Protein 1QN2 (pdb70)

Foldseek 3Di:
DAAQVLLVVLCVVVVVQEDQPAHDVHAYLPPQEQAFWPPPSPPDDWWVQGVVVRDTRYLVLQLVCQQAVCVSGPPGPPPDGHDVDSNNSSNNVVNSVVD/DALVVLVVLCVVVVVQEDQPAHGVHAHLPPQAQAQWPDDRPPPDWWPQRVVLRDTRHLVLQLVCQQDVCVSTPRGPDDDRHDPDSVSSVNNVVNSVVD/DALVLLVVLCVVVVVQEDQPAHDVHAHLNPQAQAFWPPCSPPDDWWPQRVPLRDTRHLVLQLVCQQQVCVSGPRGPPPDGHDPDSVNSVNNVVNSVVD

B-factor: mean 31.18, std 24.4, range [10.34, 197.39]

Secondary structure (DSSP, 8-state):
---HHHHHHHTGGGGGT--SSS-SSS---TT-TTSBTTT-TTT----HHHHHH--B--HHHHHHHHH-HHHHSTT-S--------HHHHHHHHHHHHH-/--HHHHHHHTHHHHTT--SSS-SSS---TT-TTSBTTS-GGG----HHHHHS--B--HHHHHHHHH-HHHHSTT----------HHHHHHHHHHHHT-/--HHHHHHHTGGGGGT--SSS-SSS---TT-TTPBTTT-GGG----HHHHHS--B--HHHHHHHHH-HHHHSTT----------HHHHHHHHHHHHT-

CATH classification: 1.10.760.10

Structure (mmCIF, N/CA/C/O backbone):
data_1QN2
#
_entry.id   1QN2
#
_cell.length_a   33.760
_cell.length_b   57.570
_cell.length_c   50.950
_cell.angle_alpha   67.81
_cell.angle_beta   89.33
_cell.angle_gamma   74.40
#
_symmetry.space_group_name_H-M   'P 1'
#
loop_
_entity.id
_entity.type
_entity.pdbx_description
1 polymer 'CYTOCHROME CH'
2 non-polymer 'HEME C'
3 water water
#
loop_
_atom_site.group_PDB
_atom_site.id
_atom_site.type_symbol
_atom_site.label_atom_id
_atom_site.label_alt_id
_atom_site.label_comp_id
_atom_site.label_asym_id
_atom_site.label_entity_id
_atom_site.label_seq_id
_atom_site.pdbx_PDB_ins_code
_atom_site.Cartn_x
_atom_site.Cartn_y
_atom_site.Cartn_z
_atom_site.occupancy
_atom_site.B_iso_or_equiv
_atom_site.auth_seq_id
_atom_site.auth_comp_id
_atom_site.auth_asym_id
_atom_site.auth_atom_id
_atom_site.pdbx_PDB_model_num
ATOM 1 N N . GLU A 1 1 ? -19.402 -34.474 0.965 1.00 63.64 1 GLU A N 1
ATOM 2 C CA . GLU A 1 1 ? -18.657 -33.372 1.578 1.00 127.44 1 GLU A CA 1
ATOM 3 C C . GLU A 1 1 ? -18.095 -32.442 0.505 1.00 112.99 1 GLU A C 1
ATOM 4 O O . GLU A 1 1 ? -18.640 -32.379 -0.600 1.00 73.90 1 GLU A O 1
ATOM 10 N N . GLY A 1 2 ? -17.019 -31.726 0.817 1.00 48.40 2 GLY A N 1
ATOM 11 C CA . GLY A 1 2 ? -16.429 -30.831 -0.174 1.00 32.77 2 GLY A CA 1
ATOM 12 C C . GLY A 1 2 ? -15.392 -31.589 -0.986 1.00 20.37 2 GLY A C 1
ATOM 13 O O . GLY A 1 2 ? -14.585 -32.315 -0.415 1.00 32.29 2 GLY A O 1
ATOM 14 N N . ASP A 1 3 ? -15.418 -31.425 -2.307 1.00 28.27 3 ASP A N 1
ATOM 15 C CA . ASP A 1 3 ? -14.472 -32.128 -3.176 1.00 26.06 3 ASP A CA 1
ATOM 16 C C . ASP A 1 3 ? -13.564 -31.159 -3.919 1.00 27.40 3 ASP A C 1
ATOM 17 O O . ASP A 1 3 ? -14.043 -30.351 -4.720 1.00 24.16 3 ASP A O 1
ATOM 22 N N . ALA A 1 4 ? -12.267 -31.244 -3.646 1.00 20.21 4 ALA A N 1
ATOM 23 C CA . ALA A 1 4 ? -11.266 -30.393 -4.248 1.00 24.40 4 ALA A CA 1
ATOM 24 C C . ALA A 1 4 ? -11.297 -30.379 -5.755 1.00 28.66 4 ALA A C 1
ATOM 25 O O . ALA A 1 4 ? -11.154 -29.317 -6.381 1.00 22.03 4 ALA A O 1
ATOM 27 N N . ALA A 1 5 ? -11.490 -31.535 -6.385 1.00 23.53 5 ALA A N 1
ATOM 28 C CA . ALA A 1 5 ? -11.538 -31.615 -7.839 1.00 29.77 5 ALA A CA 1
ATOM 29 C C . ALA A 1 5 ? -12.675 -30.766 -8.390 1.00 18.71 5 ALA A C 1
ATOM 30 O O . ALA A 1 5 ? -12.502 -29.960 -9.307 1.00 24.79 5 ALA A O 1
ATOM 32 N N . ALA A 1 6 ? -13.866 -30.948 -7.824 1.00 24.87 6 ALA A N 1
ATOM 33 C CA . ALA A 1 6 ? -14.995 -30.138 -8.321 1.00 30.48 6 ALA A CA 1
ATOM 34 C C . ALA A 1 6 ? -14.705 -28.654 -8.037 1.00 18.95 6 ALA A C 1
ATOM 35 O O . ALA A 1 6 ? -15.031 -27.788 -8.845 1.00 27.16 6 ALA A O 1
ATOM 37 N N . GLY A 1 7 ? -14.080 -28.391 -6.897 1.00 21.71 7 GLY A N 1
ATOM 38 C CA . GLY A 1 7 ? -13.758 -27.020 -6.527 1.00 24.71 7 GLY A CA 1
ATOM 39 C C . GLY A 1 7 ? -12.795 -26.355 -7.487 1.00 41.37 7 GLY A C 1
ATOM 40 O O . GLY A 1 7 ? -12.911 -25.162 -7.778 1.00 21.95 7 GLY A O 1
ATOM 41 N N . GLU A 1 8 ? -11.829 -27.127 -7.986 1.00 20.77 8 GLU A N 1
ATOM 42 C CA . GLU A 1 8 ? -10.857 -26.558 -8.928 1.00 20.53 8 GLU A CA 1
ATOM 43 C C . GLU A 1 8 ? -11.576 -26.090 -10.187 1.00 22.66 8 GLU A C 1
ATOM 44 O O . GLU A 1 8 ? -11.231 -25.081 -10.795 1.00 26.21 8 GLU A O 1
ATOM 50 N N . LYS A 1 9 ? -12.602 -26.851 -10.560 1.00 19.82 9 LYS A N 1
ATOM 51 C CA . LYS A 1 9 ? -13.382 -26.507 -11.744 1.00 25.98 9 LYS A CA 1
ATOM 52 C C . LYS A 1 9 ? -14.284 -25.300 -11.475 1.00 27.71 9 LYS A C 1
ATOM 53 O O . LYS A 1 9 ? -14.446 -24.439 -12.346 1.00 27.63 9 LYS A O 1
ATOM 59 N N . ALA A 1 10 ? -14.870 -25.224 -10.287 1.00 26.77 10 ALA A N 1
ATOM 60 C CA . ALA A 1 10 ? -15.763 -24.124 -9.914 1.00 26.45 10 ALA A CA 1
ATOM 61 C C . ALA A 1 10 ? -15.019 -22.834 -9.626 1.00 34.58 10 ALA A C 1
ATOM 62 O O . ALA A 1 10 ? -15.609 -21.746 -9.516 1.00 29.92 10 ALA A O 1
ATOM 64 N N . PHE A 1 11 ? -13.702 -22.902 -9.498 1.00 23.77 11 PHE A N 1
ATOM 65 C CA . PHE A 1 11 ? -12.878 -21.746 -9.208 1.00 24.16 11 PHE A CA 1
ATOM 66 C C . PHE A 1 11 ? -12.666 -20.846 -10.403 1.00 25.98 11 PHE A C 1
ATOM 67 O O . PHE A 1 11 ? -12.137 -19.730 -10.295 1.00 27.79 11 PHE A O 1
ATOM 75 N N . ALA A 1 12 ? -13.078 -21.283 -11.588 1.00 27.24 12 ALA A N 1
ATOM 76 C CA . ALA A 1 12 ? -12.928 -20.539 -12.810 1.00 28.74 12 ALA A CA 1
ATOM 77 C C . ALA A 1 12 ? -13.235 -19.069 -12.712 1.00 40.11 12 ALA A C 1
ATOM 78 O O . ALA A 1 12 ? -12.408 -18.222 -13.082 1.00 33.16 12 ALA A O 1
ATOM 80 N N . PRO A 1 13 ? -14.420 -18.675 -12.227 1.00 25.03 13 PRO A N 1
ATOM 81 C CA . PRO A 1 13 ? -14.737 -17.249 -12.137 1.00 35.93 13 PRO A CA 1
ATOM 82 C C . PRO A 1 13 ? -13.753 -16.472 -11.281 1.00 32.14 13 PRO A C 1
ATOM 83 O O . PRO A 1 13 ? -13.456 -15.312 -11.585 1.00 23.53 13 PRO A O 1
ATOM 87 N N . CYS A 1 14 ? -13.235 -17.080 -10.221 1.00 21.48 14 CYS A N 1
ATOM 88 C CA . CYS A 1 14 ? -12.299 -16.441 -9.317 1.00 24.24 14 CYS A CA 1
ATOM 89 C C . CYS A 1 14 ? -10.960 -16.122 -9.939 1.00 27.32 14 CYS A C 1
ATOM 90 O O . CYS A 1 14 ? -10.261 -15.192 -9.499 1.00 22.58 14 CYS A O 1
ATOM 93 N N . LYS A 1 15 ? -10.556 -16.879 -10.953 1.00 23.84 15 LYS A N 1
ATOM 94 C CA . LYS A 1 15 ? -9.277 -16.682 -11.612 1.00 26.29 15 LYS A CA 1
ATOM 95 C C . LYS A 1 15 ? -9.087 -15.271 -12.135 1.00 23.45 15 LYS A C 1
ATOM 96 O O . LYS A 1 15 ? -7.959 -14.775 -12.208 1.00 31.19 15 LYS A O 1
ATOM 102 N N . ALA A 1 16 ? -10.171 -14.611 -12.526 1.00 28.74 16 ALA A N 1
ATOM 103 C CA . ALA A 1 16 ? -10.088 -13.262 -13.057 1.00 37.43 16 ALA A CA 1
ATOM 104 C C . ALA A 1 16 ? -9.372 -12.310 -12.123 1.00 44.06 16 ALA A C 1
ATOM 105 O O . ALA A 1 16 ? -8.671 -11.397 -12.567 1.00 30.71 16 ALA A O 1
ATOM 107 N N . CYS A 1 17 ? -9.541 -12.486 -10.812 1.00 23.84 17 CYS A N 1
ATOM 108 C CA . CYS A 1 17 ? -8.886 -11.567 -9.886 1.00 28.03 17 CYS A CA 1
ATOM 109 C C . CYS A 1 17 ? -8.028 -12.279 -8.863 1.00 27.00 17 CYS A C 1
ATOM 110 O O . CYS A 1 17 ? -7.402 -11.608 -8.031 1.00 26.53 17 CYS A O 1
ATOM 113 N N . HIS A 1 18 ? -7.969 -13.609 -8.869 1.00 26.13 18 HIS A N 1
ATOM 114 C CA . HIS A 1 18 ? -7.151 -14.258 -7.840 1.00 21.71 18 HIS A CA 1
ATOM 115 C C . HIS A 1 18 ? -6.295 -15.390 -8.435 1.00 30.24 18 HIS A C 1
ATOM 116 O O . HIS A 1 18 ? -6.669 -16.016 -9.409 1.00 26.69 18 HIS A O 1
ATOM 123 N N . ASN A 1 19 ? -5.174 -15.607 -7.772 1.00 29.77 19 ASN A N 1
ATOM 124 C CA . ASN A 1 19 ? -4.165 -16.600 -8.015 1.00 51.24 19 ASN A CA 1
ATOM 125 C C . ASN A 1 19 ? -3.493 -17.025 -6.723 1.00 36.56 19 ASN A C 1
ATOM 126 O O . ASN A 1 19 ? -3.788 -16.420 -5.679 1.00 25.66 19 ASN A O 1
ATOM 131 N N . PHE A 1 20 ? -2.616 -18.030 -6.712 1.00 27.40 20 PHE A N 1
ATOM 132 C CA . PHE A 1 20 ? -2.034 -18.387 -5.425 1.00 21.87 20 PHE A CA 1
ATOM 133 C C . PHE A 1 20 ? -0.584 -18.007 -5.294 1.00 27.95 20 PHE A C 1
ATOM 134 O O . PHE A 1 20 ? 0.094 -18.465 -4.369 1.00 29.06 20 PHE A O 1
ATOM 142 N N . GLU A 1 21 ? -0.091 -17.168 -6.197 1.00 32.69 21 GLU A N 1
ATOM 143 C CA . GLU A 1 21 ? 1.302 -16.763 -6.158 1.00 34.50 21 GLU A CA 1
ATOM 144 C C . GLU A 1 21 ? 1.489 -15.267 -6.094 1.00 36.00 21 GLU A C 1
ATOM 145 O O . GLU A 1 21 ? 2.500 -14.793 -5.555 1.00 42.32 21 GLU A O 1
ATOM 147 N N . LYS A 1 22 ? 0.558 -14.463 -6.613 1.00 29.14 22 LYS A N 1
ATOM 148 C CA . LYS A 1 22 ? 0.817 -13.014 -6.524 1.00 35.69 22 LYS A CA 1
ATOM 149 C C . LYS A 1 22 ? -0.490 -12.226 -6.454 1.00 37.74 22 LYS A C 1
ATOM 150 O O . LYS A 1 22 ? -1.555 -12.721 -6.810 1.00 31.98 22 LYS A O 1
ATOM 156 N N . ASN A 1 23 ? -0.364 -10.982 -6.007 1.00 30.32 23 ASN A N 1
ATOM 157 C CA . ASN A 1 23 ? -1.501 -10.065 -5.908 1.00 29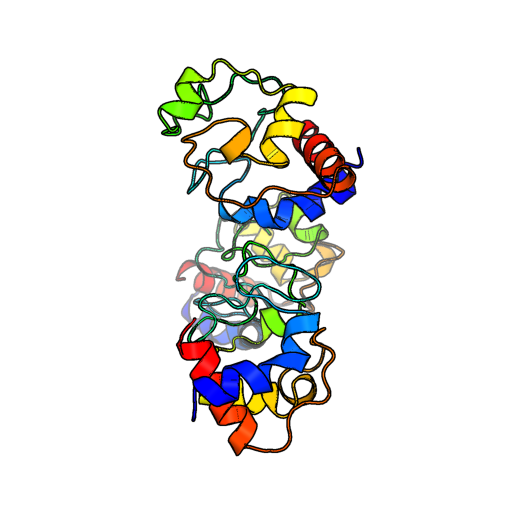.61 23 ASN A CA 1
ATOM 158 C C . ASN A 1 23 ? -1.787 -9.459 -7.292 1.00 28.11 23 ASN A C 1
ATOM 159 O O . ASN A 1 23 ? -0.858 -9.159 -8.037 1.00 40.35 23 ASN A O 1
ATOM 164 N N . GLY A 1 24 ? -3.060 -9.295 -7.611 1.00 32.69 24 GLY A N 1
ATOM 165 C CA . GLY A 1 24 ? -3.435 -8.699 -8.890 1.00 29.14 24 GLY A CA 1
ATOM 166 C C . GLY A 1 24 ? -4.635 -7.822 -8.579 1.00 45.72 24 GLY A C 1
ATOM 167 O O . GLY A 1 24 ? -4.592 -7.029 -7.631 1.00 30.00 24 GLY A O 1
ATOM 168 N N . VAL A 1 25 ? -5.709 -7.958 -9.352 1.00 27.00 25 VAL A N 1
ATOM 169 C CA . VAL A 1 25 ? -6.891 -7.120 -9.029 1.00 29.69 25 VAL A CA 1
ATOM 170 C C . VAL A 1 25 ? -7.292 -7.448 -7.567 1.00 53.06 25 VAL A C 1
ATOM 171 O O . VAL A 1 25 ? -7.640 -6.567 -6.801 1.00 31.66 25 VAL A O 1
ATOM 175 N N . GLY A 1 26 ? -7.214 -8.737 -7.272 1.00 30.00 26 GLY A N 1
ATOM 176 C CA . GLY A 1 26 ? -7.526 -9.278 -5.963 1.00 19.03 26 GLY A CA 1
ATOM 177 C C . GLY A 1 26 ? -6.278 -9.820 -5.294 1.00 27.63 26 GLY A C 1
ATOM 178 O O . GLY A 1 26 ? -5.232 -10.004 -5.928 1.00 25.82 26 GLY A O 1
ATOM 179 N N . PRO A 1 27 ? -6.343 -10.080 -3.986 1.00 25.19 27 PRO A N 1
ATOM 180 C CA . PRO A 1 27 ? -5.124 -10.554 -3.313 1.00 20.29 27 PRO A CA 1
ATOM 181 C C . PRO A 1 27 ? -4.850 -12.026 -3.600 1.00 28.82 27 PRO A C 1
ATOM 182 O O . PRO A 1 27 ? -5.728 -12.740 -4.079 1.00 23.61 27 PRO A O 1
ATOM 186 N N . THR A 1 28 ? -3.626 -12.452 -3.284 1.00 23.69 28 THR A N 1
ATOM 187 C CA . THR A 1 28 ? -3.311 -13.890 -3.501 1.00 22.27 28 THR A CA 1
ATOM 188 C C . THR A 1 28 ? -4.112 -14.661 -2.419 1.00 17.29 28 THR A C 1
ATOM 189 O O . THR A 1 28 ? -4.258 -14.106 -1.323 1.00 20.53 28 THR A O 1
ATOM 193 N N . LEU A 1 29 ? -4.607 -15.841 -2.750 1.00 22.42 29 LEU A N 1
ATOM 194 C CA . LEU A 1 29 ? -5.390 -16.636 -1.803 1.00 18.63 29 LEU A CA 1
ATOM 195 C C . LEU A 1 29 ? -4.547 -17.698 -1.128 1.00 20.84 29 LEU A C 1
ATOM 196 O O . LEU A 1 29 ? -5.060 -18.611 -0.471 1.00 22.90 29 LEU A O 1
ATOM 201 N N . LYS A 1 30 ? -3.226 -17.595 -1.265 1.00 24.95 30 LYS A N 1
ATOM 202 C CA . LYS A 1 30 ? -2.388 -18.614 -0.614 1.00 23.61 30 LYS A CA 1
ATOM 203 C C . LYS A 1 30 ? -2.584 -18.582 0.894 1.00 27.24 30 LYS A C 1
ATOM 204 O O . LYS A 1 30 ? -2.449 -17.535 1.528 1.00 35.61 30 LYS A O 1
ATOM 210 N N . GLY A 1 31 ? -2.905 -19.742 1.459 1.00 24.63 31 GLY A N 1
ATOM 211 C CA . GLY A 1 31 ? -3.105 -19.865 2.887 1.00 43.66 31 GLY A CA 1
ATOM 212 C C . GLY A 1 31 ? -4.222 -19.017 3.456 1.00 40.11 31 GLY A C 1
ATOM 213 O O . GLY A 1 31 ? -4.185 -18.597 4.614 1.00 33.48 31 GLY A O 1
ATOM 214 N N . VAL A 1 32 ? -5.245 -18.755 2.647 1.00 40.90 32 VAL A N 1
ATOM 215 C CA . VAL A 1 32 ? -6.356 -17.940 3.113 1.00 25.74 32 VAL A CA 1
ATOM 216 C C . VAL A 1 32 ? -7.266 -18.670 4.073 1.00 26.45 32 VAL A C 1
ATOM 217 O O . VAL A 1 32 ? -7.922 -18.051 4.920 1.00 33.08 32 VAL A O 1
ATOM 221 N N . VAL A 1 33 ? -7.358 -20.000 3.994 1.00 29.29 33 VAL A N 1
ATOM 222 C CA . VAL A 1 33 ? -8.240 -20.699 4.905 1.00 24.63 33 VAL A CA 1
ATOM 223 C C . VAL A 1 33 ? -7.777 -20.675 6.341 1.00 34.66 33 VAL A C 1
ATOM 224 O O . VAL A 1 33 ? -6.704 -21.170 6.685 1.00 49.19 33 VAL A O 1
ATOM 228 N N . GLY A 1 34 ? -8.599 -20.092 7.212 1.00 35.06 34 GLY A N 1
ATOM 229 C CA . GLY A 1 34 ? -8.252 -20.019 8.619 1.00 27.24 34 GLY A CA 1
ATOM 230 C C . GLY A 1 34 ? -7.455 -18.769 8.929 1.00 26.77 34 GLY A C 1
ATOM 231 O O . GLY A 1 34 ? -7.053 -18.530 10.067 1.00 37.66 34 GLY A O 1
ATOM 232 N N . ALA A 1 35 ? -7.216 -17.936 7.914 1.00 23.13 35 ALA A N 1
ATOM 233 C CA . ALA A 1 35 ? -6.449 -16.714 8.174 1.00 28.82 35 ALA A CA 1
ATOM 234 C C . ALA A 1 35 ? -7.378 -15.564 8.563 1.00 30.71 35 ALA A C 1
ATOM 235 O O . ALA A 1 35 ? -8.589 -15.624 8.362 1.00 24.24 35 ALA A O 1
ATOM 237 N N . LYS A 1 36 ? -6.791 -14.512 9.126 1.00 26.85 36 LYS A N 1
ATOM 238 C CA . LYS A 1 36 ? -7.616 -13.340 9.514 1.00 25.42 36 LYS A CA 1
ATOM 239 C C . LYS A 1 36 ? -7.913 -12.544 8.232 1.00 26.06 36 LYS A C 1
ATOM 240 O O . LYS A 1 36 ? -6.994 -12.330 7.442 1.00 28.98 36 LYS A O 1
ATOM 246 N N . ALA A 1 37 ? -9.153 -12.125 8.013 1.00 22.98 37 ALA A N 1
ATOM 247 C CA . ALA A 1 37 ? -9.491 -11.394 6.810 1.00 23.29 37 ALA A CA 1
ATOM 248 C C . ALA A 1 37 ? -8.896 -10.003 6.735 1.00 18.55 37 ALA A C 1
ATOM 249 O O . ALA A 1 37 ? -8.767 -9.294 7.725 1.00 24.08 37 ALA A O 1
ATOM 251 N N . GLY A 1 38 ? -8.529 -9.623 5.515 1.00 19.74 38 GLY A N 1
ATOM 252 C CA . GLY A 1 38 ? -7.962 -8.350 5.175 1.00 24.32 38 GLY A CA 1
ATOM 253 C C . GLY A 1 38 ? -6.698 -7.925 5.888 1.00 40.50 38 GLY A C 1
ATOM 254 O O . GLY A 1 38 ? -6.452 -6.727 6.051 1.00 38.53 38 GLY A O 1
ATOM 255 N N . GLU A 1 39 ? -5.901 -8.896 6.322 1.00 27.48 39 GLU A N 1
ATOM 256 C CA . GLU A 1 39 ? -4.674 -8.614 7.038 1.00 27.95 39 GLU A CA 1
ATOM 257 C C . GLU A 1 39 ? -3.432 -9.100 6.322 1.00 35.69 39 GLU A C 1
ATOM 258 O O . GLU A 1 39 ? -2.344 -8.545 6.538 1.00 44.14 39 GLU A O 1
ATOM 260 N N . GLY A 1 40 ? -3.519 -10.123 5.475 1.00 33.48 40 GLY A N 1
ATOM 261 C CA . GLY A 1 40 ? -2.306 -10.583 4.815 1.00 36.24 40 GLY A CA 1
ATOM 262 C C . GLY A 1 40 ? -2.148 -10.321 3.335 1.00 20.61 40 GLY A C 1
ATOM 263 O O . GLY A 1 40 ? -2.183 -9.184 2.866 1.00 30.95 40 GLY A O 1
ATOM 264 N N . ALA A 1 41 ? -1.954 -11.385 2.557 1.00 30.00 41 ALA A N 1
ATOM 265 C CA . ALA A 1 41 ? -1.792 -11.225 1.119 1.00 36.08 41 ALA A CA 1
ATOM 266 C C . ALA A 1 41 ? -0.625 -10.317 0.774 1.00 26.53 41 ALA A C 1
ATOM 267 O O . ALA A 1 41 ? -0.735 -9.413 -0.058 1.00 33.48 41 ALA A O 1
ATOM 269 N N . ASP A 1 42 ? 0.518 -10.554 1.413 1.00 40.11 42 ASP A N 1
ATOM 270 C CA . ASP A 1 42 ? 1.708 -9.752 1.156 1.00 54.01 42 ASP A CA 1
ATOM 271 C C . ASP A 1 42 ? 1.379 -8.281 0.975 1.00 58.35 42 A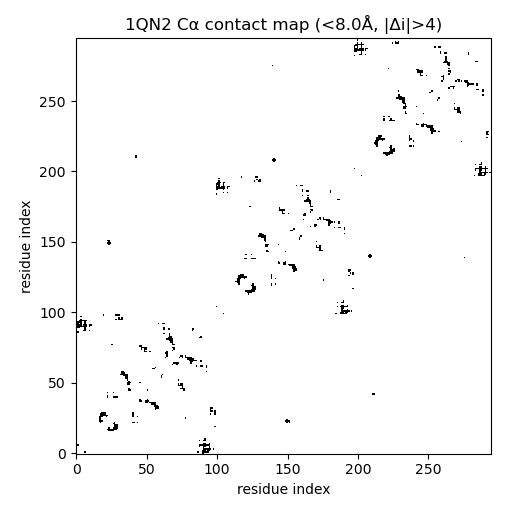SP A C 1
ATOM 272 O O . ASP A 1 42 ? 1.655 -7.703 -0.082 1.00 75.17 42 ASP A O 1
ATOM 277 N N . GLY A 1 43 ? 0.803 -7.645 1.990 1.00 41.06 43 GLY A N 1
ATOM 278 C CA . GLY A 1 43 ? 0.505 -6.235 1.867 1.00 47.85 43 GLY A CA 1
ATOM 279 C C . GLY A 1 43 ? -0.498 -5.821 0.814 1.00 53.22 43 GLY A C 1
ATOM 280 O O . GLY A 1 43 ? -0.363 -4.746 0.216 1.00 43.74 43 GLY A O 1
ATOM 281 N N . TYR A 1 44 ? -1.518 -6.639 0.554 1.00 38.06 44 TYR A N 1
ATOM 282 C CA . TYR A 1 44 ? -2.498 -6.188 -0.478 1.00 27.32 44 TYR A CA 1
ATOM 283 C C . TYR A 1 44 ? -3.303 -5.029 0.143 1.00 21.24 44 TYR A C 1
ATOM 284 O O . TYR A 1 44 ? -3.449 -5.032 1.364 1.00 23.77 44 TYR A O 1
ATOM 293 N N . ALA A 1 45 ? -3.778 -4.092 -0.659 1.00 31.58 45 ALA A N 1
ATOM 294 C CA . ALA A 1 45 ? -4.542 -2.949 -0.157 1.00 38.53 45 ALA A CA 1
ATOM 295 C C . ALA A 1 45 ? -6.021 -3.295 -0.014 1.00 26.61 45 ALA A C 1
ATOM 296 O O . ALA A 1 45 ? -6.794 -3.060 -0.937 1.00 26.61 45 ALA A O 1
ATOM 298 N N . PHE A 1 46 ? -6.404 -3.848 1.131 1.00 23.84 46 PHE A N 1
ATOM 299 C CA . PHE A 1 46 ? -7.793 -4.221 1.368 1.00 27.71 46 PHE A CA 1
ATOM 300 C C . PHE A 1 46 ? -8.658 -2.997 1.680 1.00 25.42 46 PHE A C 1
ATOM 301 O O . PHE A 1 46 ? -8.189 -1.949 2.108 1.00 27.87 46 PHE A O 1
ATOM 309 N N . SER A 1 47 ? -9.955 -3.159 1.455 1.00 19.03 47 SER A N 1
ATOM 310 C CA . SER A 1 47 ? -10.904 -2.059 1.739 1.00 22.90 47 SER A CA 1
ATOM 311 C C . SER A 1 47 ? -10.969 -1.863 3.262 1.00 24.56 47 SER A C 1
ATOM 312 O O . SER A 1 47 ? -10.577 -2.754 4.020 1.00 20.53 47 SER A O 1
ATOM 315 N N . ASP A 1 48 ? -11.475 -0.726 3.731 1.00 20.53 48 ASP A N 1
ATOM 316 C CA . ASP A 1 48 ? -11.547 -0.565 5.196 1.00 18.24 48 ASP A CA 1
ATOM 317 C C . ASP A 1 48 ? -12.530 -1.582 5.776 1.00 17.13 48 ASP A C 1
ATOM 318 O O . ASP A 1 48 ? -12.351 -2.109 6.873 1.00 18.95 48 ASP A O 1
ATOM 323 N N . ALA A 1 49 ? -13.584 -1.836 5.005 1.00 15.79 49 ALA A N 1
ATOM 324 C CA . ALA A 1 49 ? -14.622 -2.766 5.421 1.00 22.66 49 ALA A CA 1
ATOM 325 C C . ALA A 1 49 ? -14.083 -4.143 5.732 1.00 19.74 49 ALA A C 1
ATOM 326 O O . ALA A 1 49 ? -14.348 -4.724 6.793 1.00 21.71 49 ALA A O 1
ATOM 328 N N . LEU A 1 50 ? -13.307 -4.721 4.811 1.00 25.50 50 LEU A N 1
ATOM 329 C CA . LEU A 1 50 ? -12.790 -6.066 5.112 1.00 14.61 50 LEU A CA 1
ATOM 330 C C . LEU A 1 50 ? -11.772 -6.044 6.221 1.00 12.32 50 LEU A C 1
ATOM 331 O O . LEU A 1 50 ? -11.771 -6.857 7.156 1.00 19.50 50 LEU A O 1
ATOM 336 N N . LYS A 1 51 ? -10.825 -5.105 6.150 1.00 17.37 51 LYS A N 1
ATOM 337 C CA . LYS A 1 51 ? -9.817 -5.071 7.197 1.00 24.24 51 LYS A CA 1
ATOM 338 C C . LYS A 1 51 ? -10.366 -4.864 8.576 1.00 25.90 51 LYS A C 1
ATOM 339 O O . LYS A 1 51 ? -9.809 -5.373 9.565 1.00 20.53 51 LYS A O 1
ATOM 345 N N . LYS A 1 52 ? -11.468 -4.133 8.738 1.00 21.79 52 LYS A N 1
ATOM 346 C CA . LYS A 1 52 ? -12.021 -3.914 10.074 1.00 27.48 52 LYS A CA 1
ATOM 347 C C . LYS A 1 52 ? -13.079 -4.943 10.438 1.00 41.93 52 LYS A C 1
ATOM 348 O O . LYS A 1 52 ? -13.619 -4.912 11.555 1.00 25.11 52 LYS A O 1
ATOM 354 N N . SER A 1 53 ? -13.395 -5.856 9.527 1.00 23.13 53 SER A N 1
ATOM 355 C CA . SER A 1 53 ? -14.402 -6.874 9.763 1.00 21.79 53 SER A CA 1
ATOM 356 C C . SER A 1 53 ? -14.075 -7.736 10.977 1.00 20.77 53 SER A C 1
ATOM 357 O O . SER A 1 53 ? -14.984 -8.197 11.656 1.00 20.69 53 SER A O 1
ATOM 360 N N . GLY A 1 54 ? -12.793 -7.962 11.242 1.00 23.37 54 GLY A N 1
ATOM 361 C CA . GLY A 1 54 ? -12.403 -8.790 12.371 1.00 31.98 54 GLY A CA 1
ATOM 362 C C . GLY A 1 54 ? -12.718 -10.255 12.136 1.00 34.19 54 GLY A C 1
ATOM 363 O O . GLY A 1 54 ? -12.654 -11.076 13.051 1.00 32.37 54 GLY A O 1
ATOM 364 N N . LEU A 1 55 ? -13.069 -10.620 10.906 1.00 23.77 55 LEU A N 1
ATOM 365 C CA . LEU A 1 55 ? -13.433 -11.990 10.592 1.00 24.63 55 LEU A CA 1
ATOM 366 C C . LEU A 1 55 ? -12.213 -12.908 10.444 1.00 33.79 55 LEU A C 1
ATOM 367 O O . LEU A 1 55 ? -11.100 -12.496 10.138 1.00 25.19 55 LEU A O 1
ATOM 372 N N . THR A 1 56 ? -12.486 -14.184 10.701 1.00 27.48 56 THR A N 1
ATOM 373 C CA . THR A 1 56 ? -11.514 -15.270 10.540 1.00 21.16 56 THR A CA 1
ATOM 374 C C . THR A 1 56 ? -12.066 -16.183 9.421 1.00 23.13 56 THR A C 1
ATOM 375 O O . THR A 1 56 ? -13.217 -16.612 9.527 1.00 23.37 56 THR A O 1
ATOM 379 N N . TRP A 1 57 ? -11.277 -16.423 8.384 1.00 21.56 57 TRP A N 1
ATOM 380 C CA . TRP A 1 57 ? -11.738 -17.231 7.290 1.00 18.63 57 TRP A CA 1
ATOM 381 C C . TRP A 1 57 ? -11.953 -18.684 7.597 1.00 35.77 57 TRP A C 1
ATOM 382 O O . TRP A 1 57 ? -11.326 -19.555 6.979 1.00 28.82 57 TRP A O 1
ATOM 393 N N . ASP A 1 58 ? -12.836 -18.999 8.543 1.00 25.35 58 ASP A N 1
ATOM 394 C CA . ASP A 1 58 ? -13.088 -20.431 8.821 1.00 26.85 58 ASP A CA 1
ATOM 395 C C . ASP A 1 58 ? -14.090 -20.922 7.763 1.00 34.19 58 ASP A C 1
ATOM 396 O O . ASP A 1 58 ? -14.471 -20.092 6.923 1.00 25.82 58 ASP A O 1
ATOM 401 N N . GLN A 1 59 ? -14.516 -22.171 7.769 1.00 38.61 59 GLN A N 1
ATOM 402 C CA . GLN A 1 59 ? -15.461 -22.656 6.761 1.00 25.98 59 GLN A CA 1
ATOM 403 C C . GLN A 1 59 ? -16.783 -21.917 6.800 1.00 35.61 59 GLN A C 1
ATOM 404 O O . GLN A 1 59 ? -17.370 -21.608 5.756 1.00 21.40 59 GLN A O 1
ATOM 410 N N . ALA A 1 60 ? -17.271 -21.631 8.001 1.00 24.32 60 ALA A N 1
ATOM 411 C CA . ALA A 1 60 ? -18.528 -20.934 8.194 1.00 34.19 60 ALA A CA 1
ATOM 412 C C . ALA A 1 60 ? -18.515 -19.552 7.560 1.00 16.27 60 ALA A C 1
ATOM 413 O O . ALA A 1 60 ? -19.415 -19.210 6.796 1.00 22.98 60 ALA A O 1
ATOM 415 N N . ASP A 1 61 ? -17.500 -18.749 7.875 1.00 23.21 61 ASP A N 1
ATOM 416 C CA . ASP A 1 61 ? -17.447 -17.413 7.288 1.00 24.56 61 ASP A CA 1
ATOM 417 C C . ASP A 1 61 ? -17.202 -17.460 5.797 1.00 24.48 61 ASP A C 1
ATOM 418 O O . ASP A 1 61 ? -17.804 -16.684 5.036 1.00 24.71 61 ASP A O 1
ATOM 423 N N . LEU A 1 62 ? -16.330 -18.359 5.329 1.00 18.71 62 LEU A N 1
ATOM 424 C CA . LEU A 1 62 ? -16.087 -18.415 3.879 1.00 15.63 62 LEU A CA 1
ATOM 425 C C . LEU A 1 62 ? -17.368 -18.780 3.140 1.00 14.05 62 LEU A C 1
ATOM 426 O O . LEU A 1 62 ? -17.659 -18.326 2.036 1.00 16.50 62 LEU A O 1
ATOM 431 N N . LYS A 1 63 ? -18.158 -19.642 3.774 1.00 15.79 63 LYS A N 1
ATOM 432 C CA . LYS A 1 63 ? -19.410 -20.071 3.136 1.00 17.53 63 LYS A CA 1
ATOM 433 C C . LYS A 1 63 ? -20.307 -18.852 2.892 1.00 21.48 63 LYS A C 1
ATOM 434 O O . LYS A 1 63 ? -20.815 -18.651 1.797 1.00 21.32 63 LYS A O 1
ATOM 440 N N . GLN A 1 64 ? -20.487 -18.049 3.940 1.00 20.84 64 GLN A N 1
ATOM 441 C CA . GLN A 1 64 ? -21.342 -16.867 3.772 1.00 23.21 64 GLN A CA 1
ATOM 442 C C . GLN A 1 64 ? -20.747 -15.882 2.788 1.00 19.27 64 GLN A C 1
ATOM 443 O O . GLN A 1 64 ? -21.446 -15.361 1.921 1.00 19.03 64 GLN A O 1
ATOM 449 N N . TRP A 1 65 ? -19.450 -15.634 2.906 1.00 25.58 65 TRP A N 1
ATOM 450 C CA . TRP A 1 65 ? -18.711 -14.724 2.047 1.00 15.87 65 TRP A CA 1
ATOM 451 C C . TRP A 1 65 ? -18.830 -15.073 0.580 1.00 23.84 65 TRP A C 1
ATOM 452 O O . TRP A 1 65 ? -19.058 -14.208 -0.274 1.00 23.21 65 TRP A O 1
ATOM 463 N N . LEU A 1 66 ? -18.670 -16.350 0.223 1.00 21.24 66 LEU A N 1
ATOM 464 C CA . LEU A 1 66 ? -18.779 -16.708 -1.189 1.00 19.82 66 LEU A CA 1
ATOM 465 C C . LEU A 1 66 ? -20.209 -16.675 -1.681 1.00 20.45 66 LEU A C 1
ATOM 466 O O . LEU A 1 66 ? -20.454 -16.412 -2.867 1.00 20.53 66 LEU A O 1
ATOM 471 N N . ALA A 1 67 ? -21.200 -16.932 -0.824 1.00 20.37 67 ALA A N 1
ATOM 472 C CA . ALA A 1 67 ? -22.587 -16.906 -1.300 1.00 23.77 67 ALA A CA 1
ATOM 473 C C . ALA A 1 67 ? -23.023 -15.491 -1.668 1.00 28.82 67 ALA A C 1
ATOM 474 O O . ALA A 1 67 ? -23.808 -15.283 -2.598 1.00 27.48 67 ALA A O 1
ATOM 476 N N . ASP A 1 68 ? -22.515 -14.506 -0.941 1.00 22.58 68 ASP A N 1
ATOM 477 C CA . ASP A 1 68 ? -22.872 -13.093 -1.207 1.00 22.27 68 ASP A CA 1
ATOM 478 C C . ASP A 1 68 ? -21.883 -12.199 -0.435 1.00 16.98 68 ASP A C 1
ATOM 479 O O . ASP A 1 68 ? -22.118 -11.896 0.729 1.00 25.50 68 ASP A O 1
ATOM 484 N N . PRO A 1 69 ? -20.794 -11.817 -1.101 1.00 18.87 69 PRO A N 1
ATOM 485 C CA . PRO A 1 69 ? -19.744 -10.994 -0.533 1.00 18.16 69 PRO A CA 1
ATOM 486 C C . PRO A 1 69 ? -20.216 -9.693 0.083 1.00 22.98 69 PRO A C 1
ATOM 487 O O . PRO A 1 69 ? -19.901 -9.412 1.247 1.00 19.11 69 PRO A O 1
ATOM 491 N N . LYS A 1 70 ? -20.959 -8.862 -0.641 1.00 28.82 70 LYS A N 1
ATOM 492 C CA . LYS A 1 70 ? -21.424 -7.589 -0.117 1.00 19.27 70 LYS A CA 1
ATOM 493 C C . LYS A 1 70 ? -22.377 -7.701 1.034 1.00 22.27 70 LYS A C 1
ATOM 494 O O . LYS A 1 70 ? -22.483 -6.777 1.856 1.00 24.24 70 LYS A O 1
ATOM 500 N N . LYS A 1 71 ? -23.107 -8.808 1.168 1.00 22.66 71 LYS A N 1
ATOM 501 C CA . LYS A 1 71 ? -24.022 -8.890 2.320 1.00 25.27 71 LYS A CA 1
ATOM 502 C C . LYS A 1 71 ? -23.242 -9.289 3.568 1.00 30.48 71 LYS A C 1
ATOM 503 O O . LYS A 1 71 ? -23.596 -8.936 4.686 1.00 22.03 71 LYS A O 1
ATOM 509 N N . LYS A 1 72 ? -22.162 -10.038 3.362 1.00 22.11 72 LYS A N 1
ATOM 510 C CA . LYS A 1 72 ? -21.330 -10.489 4.490 1.00 16.90 72 LYS A CA 1
ATOM 511 C C . LYS A 1 72 ? -20.452 -9.339 4.977 1.00 14.13 72 LYS A C 1
ATOM 512 O O . LYS A 1 72 ? -20.213 -9.143 6.168 1.00 18.55 72 LYS A O 1
ATOM 518 N N . VAL A 1 73 ? -19.955 -8.577 4.012 1.00 13.74 73 VAL A N 1
ATOM 519 C CA . VAL A 1 73 ? -19.090 -7.444 4.355 1.00 15.55 73 VAL A CA 1
ATOM 520 C C . VAL A 1 73 ? -19.476 -6.224 3.527 1.00 18.24 73 VAL A C 1
ATOM 521 O O . VAL A 1 73 ? -18.858 -5.898 2.516 1.00 21.24 73 VAL A O 1
ATOM 525 N N . PRO A 1 74 ? -20.541 -5.542 3.977 1.00 17.92 74 PRO A N 1
ATOM 526 C CA . PRO A 1 74 ? -20.953 -4.354 3.215 1.00 14.45 74 PRO A CA 1
ATOM 527 C C . PRO A 1 74 ? -19.770 -3.412 3.024 1.00 13.19 74 PRO A C 1
ATOM 528 O O . PRO A 1 74 ? -19.053 -3.087 3.968 1.00 21.32 74 PRO A O 1
ATOM 532 N N . GLY A 1 75 ? -19.579 -2.999 1.776 1.00 15.40 75 GLY A N 1
ATOM 533 C CA . GLY A 1 75 ? -18.492 -2.112 1.448 1.00 17.77 75 GLY A CA 1
ATOM 534 C C . GLY A 1 75 ? -17.237 -2.791 0.942 1.00 27.00 75 GLY A C 1
ATOM 535 O O . GLY A 1 75 ? -16.253 -2.105 0.651 1.00 19.50 75 GLY A O 1
ATOM 536 N N . THR A 1 76 ? -17.224 -4.118 0.806 1.00 20.45 76 THR A N 1
ATOM 537 C CA . THR A 1 76 ? -16.002 -4.757 0.293 1.00 19.11 76 THR A CA 1
ATOM 538 C C . THR A 1 76 ? -15.744 -4.349 -1.149 1.00 21.32 76 THR A C 1
ATOM 539 O O . THR A 1 76 ? -16.670 -4.018 -1.901 1.00 18.55 76 THR A O 1
ATOM 543 N N . LYS A 1 77 ? -14.479 -4.369 -1.581 1.00 16.27 77 LYS A N 1
ATOM 544 C CA . LYS A 1 77 ? -14.237 -4.004 -2.976 1.00 15.95 77 LYS A CA 1
ATOM 545 C C . LYS A 1 77 ? -14.259 -5.229 -3.872 1.00 28.19 77 LYS A C 1
ATOM 546 O O . LYS A 1 77 ? -13.955 -5.185 -5.067 1.00 22.66 77 LYS A O 1
ATOM 552 N N . MET A 1 78 ? -14.624 -6.379 -3.298 1.00 25.11 78 MET A N 1
ATOM 553 C CA . MET A 1 78 ? -14.701 -7.583 -4.149 1.00 21.32 78 MET A CA 1
ATOM 554 C C . MET A 1 78 ? -16.042 -7.559 -4.907 1.00 24.56 78 MET A C 1
ATOM 555 O O . MET A 1 78 ? -17.071 -7.897 -4.325 1.00 21.32 78 MET A O 1
ATOM 560 N N . VAL A 1 79 ? -15.977 -7.150 -6.165 1.00 25.74 79 VAL A N 1
ATOM 561 C CA . VAL A 1 79 ? -17.168 -7.074 -7.012 1.00 25.11 79 VAL A CA 1
ATOM 562 C C . VAL A 1 79 ? -17.436 -8.454 -7.637 1.00 30.48 79 VAL A C 1
ATOM 563 O O . VAL A 1 79 ? -16.834 -8.804 -8.644 1.00 25.11 79 VAL A O 1
ATOM 567 N N . PHE A 1 80 ? -18.323 -9.188 -6.994 1.00 25.98 80 PHE A N 1
ATOM 568 C CA . PHE A 1 80 ? -18.717 -10.547 -7.412 1.00 26.85 80 PHE A CA 1
ATOM 569 C C . PHE A 1 80 ? -20.080 -10.865 -6.785 1.00 26.85 80 PHE A C 1
ATOM 570 O O . PHE A 1 80 ? -20.246 -10.698 -5.584 1.00 32.06 80 PHE A O 1
ATOM 578 N N . PRO A 1 81 ? -21.032 -11.311 -7.610 1.00 31.11 81 PRO A N 1
ATOM 579 C CA . PRO A 1 81 ? -22.379 -11.633 -7.179 1.00 28.35 81 PRO A CA 1
ATOM 580 C C . PRO A 1 81 ? -22.479 -12.706 -6.128 1.00 33.56 81 PRO A C 1
ATOM 581 O O . PRO A 1 81 ? -23.418 -12.703 -5.321 1.00 30.00 81 PRO A O 1
ATOM 585 N N . GLY A 1 82 ? -21.536 -13.645 -6.100 1.00 27.56 82 GLY A N 1
ATOM 586 C CA . GLY A 1 82 ? -21.620 -14.699 -5.101 1.00 24.87 82 GLY A CA 1
ATOM 587 C C . GLY A 1 82 ? -22.069 -15.989 -5.766 1.00 26.06 82 GLY A C 1
ATOM 588 O O . GLY A 1 82 ? -22.621 -15.964 -6.868 1.00 34.50 82 GLY A O 1
ATOM 589 N N . ILE A 1 83 ? -21.804 -17.107 -5.109 1.00 26.13 83 ILE A N 1
ATOM 590 C CA . ILE A 1 83 ? -22.212 -18.426 -5.637 1.00 26.61 83 ILE A CA 1
ATOM 591 C C . ILE A 1 83 ? -23.462 -18.878 -4.868 1.00 24.56 83 ILE A C 1
ATOM 592 O O . ILE A 1 83 ? -23.409 -19.067 -3.652 1.00 25.42 83 ILE A O 1
ATOM 597 N N . SER A 1 84 ? -24.565 -19.023 -5.589 1.00 24.71 84 SER A N 1
ATOM 598 C CA . SER A 1 84 ? -25.837 -19.413 -5.040 1.00 31.74 84 SER A CA 1
ATOM 599 C C . SER A 1 84 ? -25.999 -20.893 -4.804 1.00 40.58 84 SER A C 1
ATOM 600 O O . SER A 1 84 ? -26.990 -21.314 -4.194 1.00 32.29 84 SER A O 1
ATOM 603 N N . ASP A 1 85 ? -25.062 -21.709 -5.272 1.00 31.98 85 ASP A N 1
ATOM 604 C CA . ASP A 1 85 ? -25.142 -23.166 -5.061 1.00 25.98 85 ASP A CA 1
ATOM 605 C C . ASP A 1 85 ? -24.212 -23.559 -3.913 1.00 19.50 85 ASP A C 1
ATOM 606 O O . ASP A 1 85 ? -22.994 -23.531 -4.055 1.00 39.48 85 ASP A O 1
ATOM 611 N N . PRO A 1 86 ? -24.798 -23.897 -2.755 1.00 24.71 86 PRO A N 1
ATOM 612 C CA . PRO A 1 86 ? -24.081 -24.238 -1.540 1.00 26.37 86 PRO A CA 1
ATOM 613 C C . PRO A 1 86 ? -23.062 -25.348 -1.724 1.00 36.64 86 PRO A C 1
ATOM 614 O O . PRO A 1 86 ? -21.965 -25.273 -1.163 1.00 23.37 86 PRO A O 1
ATOM 618 N N . LYS A 1 87 ? -23.421 -26.359 -2.507 1.00 31.03 87 LYS A N 1
ATOM 619 C CA . LYS A 1 87 ? -22.504 -27.482 -2.773 1.00 26.13 87 LYS A CA 1
ATOM 620 C C . LYS A 1 87 ? -21.270 -26.951 -3.514 1.00 25.50 87 LYS A C 1
ATOM 621 O O . LYS A 1 87 ? -20.144 -27.335 -3.233 1.00 29.77 87 LYS A O 1
ATOM 623 N N . LYS A 1 88 ? -21.517 -26.049 -4.463 1.00 25.82 88 LYS A N 1
ATOM 624 C CA . LYS A 1 88 ? -20.398 -25.475 -5.219 1.00 23.77 88 LYS A CA 1
ATOM 625 C C . LYS A 1 88 ? -19.481 -24.698 -4.281 1.00 33.87 88 LYS A C 1
ATOM 626 O O . LYS A 1 88 ? -18.257 -24.742 -4.384 1.00 28.90 88 LYS A O 1
ATOM 632 N N . VAL A 1 89 ? -20.103 -23.975 -3.352 1.00 24.87 89 VAL A N 1
ATOM 633 C CA . VAL A 1 89 ? -19.317 -23.199 -2.395 1.00 20.21 89 VAL A CA 1
ATOM 634 C C . VAL A 1 89 ? -18.416 -24.123 -1.572 1.00 20.84 89 VAL A C 1
ATOM 635 O O . VAL A 1 89 ? -17.245 -23.812 -1.352 1.00 25.74 89 VAL A O 1
ATOM 639 N N . ASP A 1 90 ? -18.973 -25.240 -1.118 1.00 19.66 90 ASP A N 1
ATOM 640 C CA . ASP A 1 90 ? -18.219 -26.208 -0.321 1.00 17.92 90 ASP A CA 1
ATOM 641 C C . ASP A 1 90 ? -17.044 -26.755 -1.160 1.00 17.45 90 ASP A C 1
ATOM 642 O O . ASP A 1 90 ? -15.942 -26.880 -0.635 1.00 22.90 90 ASP A O 1
ATOM 647 N N . ASP A 1 91 ? -17.325 -27.050 -2.424 1.00 25.19 91 ASP A N 1
ATOM 648 C CA . ASP A 1 91 ? -16.282 -27.580 -3.324 1.00 20.21 91 ASP A CA 1
ATOM 649 C C . ASP A 1 91 ? -15.141 -26.583 -3.441 1.00 29.77 91 ASP A C 1
ATOM 650 O O . ASP A 1 91 ? -13.959 -26.915 -3.359 1.00 21.71 91 ASP A O 1
ATOM 655 N N . ILE A 1 92 ? -15.514 -25.316 -3.627 1.00 23.84 92 ILE A N 1
ATOM 656 C CA . ILE A 1 92 ? -14.484 -24.278 -3.733 1.00 27.56 92 ILE A CA 1
ATOM 657 C C . ILE A 1 92 ? -13.650 -24.231 -2.465 1.00 17.29 92 ILE A C 1
ATOM 658 O O . ILE A 1 92 ? -12.421 -24.121 -2.496 1.00 20.06 92 ILE A O 1
ATOM 663 N N . ILE A 1 93 ? -14.303 -24.330 -1.305 1.00 18.79 93 ILE A N 1
ATOM 664 C CA . ILE A 1 93 ? -13.552 -24.299 -0.051 1.00 20.61 93 ILE A CA 1
ATOM 665 C C . ILE A 1 93 ? -12.629 -25.498 0.067 1.00 30.16 93 ILE A C 1
ATOM 666 O O . ILE A 1 93 ? -11.507 -25.433 0.583 1.00 20.77 93 ILE A O 1
ATOM 671 N N . ALA A 1 94 ? -13.074 -26.653 -0.425 1.00 25.11 94 ALA A N 1
ATOM 672 C CA . ALA A 1 94 ? -12.166 -27.837 -0.334 1.00 20.13 94 ALA A CA 1
ATOM 673 C C . ALA A 1 94 ? -10.928 -27.551 -1.187 1.00 18.87 94 ALA A C 1
ATOM 674 O O . ALA A 1 94 ? -9.787 -27.900 -0.887 1.00 24.24 94 ALA A O 1
ATOM 676 N N . TYR A 1 95 ? -11.172 -26.870 -2.306 1.00 21.56 95 TYR A N 1
ATOM 677 C CA . TYR A 1 95 ? -10.068 -26.540 -3.206 1.00 15.08 95 TYR A CA 1
ATOM 678 C C . TYR A 1 95 ? -9.090 -25.578 -2.569 1.00 23.77 95 TYR A C 1
ATOM 679 O O . TYR A 1 95 ? -7.874 -25.771 -2.658 1.00 21.95 95 TYR A O 1
ATOM 688 N N . LEU A 1 96 ? -9.601 -24.536 -1.911 1.00 18.00 96 LEU A N 1
ATOM 689 C CA . LEU A 1 96 ? -8.783 -23.536 -1.253 1.00 15.40 96 LEU A CA 1
ATOM 690 C C . LEU A 1 96 ? -7.889 -24.138 -0.183 1.00 14.61 96 LEU A C 1
ATOM 691 O O . LEU A 1 96 ? -6.753 -23.711 0.020 1.00 22.58 96 LEU A O 1
ATOM 696 N N . LYS A 1 97 ? -8.413 -25.143 0.516 1.00 21.16 97 LYS A N 1
ATOM 697 C CA . LYS A 1 97 ? -7.631 -25.785 1.564 1.00 22.82 97 LYS A CA 1
ATOM 698 C C . LYS A 1 97 ? -6.381 -26.443 0.990 1.00 35.53 97 LYS A C 1
ATOM 699 O O . LYS A 1 97 ? -5.352 -26.532 1.663 1.00 34.19 97 LYS A O 1
ATOM 705 N N . THR A 1 98 ? -6.456 -26.896 -0.261 1.00 31.90 98 THR A N 1
ATOM 706 C CA . THR A 1 98 ? -5.307 -27.541 -0.879 1.00 36.48 98 THR A CA 1
ATOM 707 C C . THR A 1 98 ? -4.194 -26.549 -1.185 1.00 51.95 98 THR A C 1
ATOM 708 O O . THR A 1 98 ? -3.056 -26.974 -1.389 1.00 35.77 98 THR A O 1
ATOM 712 N N . LYS A 1 99 ? -4.529 -25.267 -1.225 1.00 28.42 99 LYS A N 1
ATOM 713 C CA . LYS A 1 99 ? -3.555 -24.223 -1.512 1.00 30.71 99 LYS A CA 1
ATOM 714 C C . LYS A 1 99 ? -2.957 -23.643 -0.245 1.00 74.22 99 LYS A C 1
ATOM 715 O O . LYS A 1 99 ? -3.193 -22.508 0.150 1.00 36.08 99 LYS A O 1
ATOM 721 N N . GLY B 1 2 ? 22.629 2.120 -25.032 1.00 39.24 2 GLY B N 1
ATOM 722 C CA . GLY B 1 2 ? 22.388 3.523 -24.728 1.00 33.40 2 GLY B CA 1
ATOM 723 C C . GLY B 1 2 ? 23.609 4.166 -24.101 1.00 32.85 2 GLY B C 1
ATOM 724 O O . GLY B 1 2 ? 24.521 3.469 -23.657 1.00 32.45 2 GLY B O 1
ATOM 725 N N . ASP B 1 3 ? 23.632 5.493 -24.040 1.00 23.21 3 ASP B N 1
ATOM 726 C CA . ASP B 1 3 ? 24.784 6.203 -23.458 1.00 24.48 3 ASP B CA 1
ATOM 727 C C . ASP B 1 3 ? 24.435 6.762 -22.087 1.00 28.50 3 ASP B C 1
ATOM 728 O O . ASP B 1 3 ? 23.718 7.762 -22.000 1.00 28.19 3 ASP B O 1
ATOM 733 N N . ALA B 1 4 ? 24.949 6.133 -21.034 1.00 20.77 4 ALA B N 1
ATOM 734 C CA . ALA B 1 4 ? 24.699 6.544 -19.677 1.00 25.58 4 ALA B CA 1
ATOM 735 C C . ALA B 1 4 ? 25.060 7.981 -19.384 1.00 28.82 4 ALA B C 1
ATOM 736 O O . ALA B 1 4 ? 24.408 8.629 -18.551 1.00 24.08 4 ALA B O 1
ATOM 738 N N . ALA B 1 5 ? 26.086 8.522 -20.032 1.00 30.87 5 ALA B N 1
ATOM 739 C CA . ALA B 1 5 ? 26.499 9.904 -19.795 1.00 33.64 5 ALA B CA 1
ATOM 740 C C . ALA B 1 5 ? 25.455 10.882 -20.316 1.00 33.32 5 ALA B C 1
ATOM 741 O O . ALA B 1 5 ? 25.091 11.868 -19.674 1.00 21.48 5 ALA B O 1
ATOM 743 N N . ALA B 1 6 ? 24.962 10.598 -21.517 1.00 26.53 6 ALA B N 1
ATOM 744 C CA . ALA B 1 6 ? 23.945 11.476 -22.105 1.00 28.58 6 ALA B CA 1
ATOM 745 C C . ALA B 1 6 ? 22.611 11.279 -21.382 1.00 29.14 6 ALA B C 1
ATOM 746 O O . ALA B 1 6 ? 21.834 12.217 -21.241 1.00 21.79 6 ALA B O 1
ATOM 748 N N . GLY B 1 7 ? 22.384 10.054 -20.911 1.00 22.66 7 GLY B N 1
ATOM 749 C CA . GLY B 1 7 ? 21.164 9.738 -20.195 1.00 18.40 7 GLY B CA 1
ATOM 750 C C . GLY B 1 7 ? 21.041 10.579 -18.941 1.00 27.32 7 GLY B C 1
ATOM 751 O O . GLY B 1 7 ? 19.962 10.981 -18.518 1.00 20.61 7 GLY B O 1
ATOM 752 N N . GLU B 1 8 ? 22.177 10.868 -18.304 1.00 21.95 8 GLU B N 1
ATOM 753 C CA . GLU B 1 8 ? 22.112 11.686 -17.087 1.00 20.21 8 GLU B CA 1
ATOM 754 C C . GLU B 1 8 ? 21.485 13.043 -17.411 1.00 27.00 8 GLU B C 1
ATOM 755 O O . GLU B 1 8 ? 20.670 13.581 -16.664 1.00 26.69 8 GLU B O 1
ATOM 761 N N . LYS B 1 9 ? 21.871 13.589 -18.562 1.00 25.27 9 LYS B N 1
ATOM 762 C CA . LYS B 1 9 ? 21.363 14.874 -19.012 1.00 19.98 9 LYS B CA 1
ATOM 763 C C . LYS B 1 9 ? 19.923 14.785 -19.488 1.00 21.71 9 LYS B C 1
ATOM 764 O O . LYS B 1 9 ? 19.126 15.694 -19.258 1.00 22.50 9 LYS B O 1
ATOM 770 N N . ALA B 1 10 ? 19.584 13.692 -20.159 1.00 18.40 10 ALA B N 1
ATOM 771 C CA . ALA B 1 10 ? 18.238 13.465 -20.675 1.00 20.84 10 ALA B CA 1
ATOM 772 C C . ALA B 1 10 ? 17.244 13.182 -19.538 1.00 18.00 10 ALA B C 1
ATOM 773 O O . ALA B 1 10 ? 16.035 13.157 -19.786 1.00 18.63 10 ALA B O 1
ATOM 775 N N . PHE B 1 11 ? 17.743 12.956 -18.336 1.00 21.32 11 PHE B N 1
ATOM 776 C CA . PHE B 1 11 ? 16.918 12.661 -17.156 1.00 20.45 11 PHE B CA 1
ATOM 777 C C . PHE B 1 11 ? 16.418 13.959 -16.517 1.00 23.21 11 PHE B C 1
ATOM 778 O O . PHE B 1 11 ? 15.655 13.912 -15.552 1.00 21.00 11 PHE B O 1
ATOM 786 N N . ALA B 1 12 ? 16.848 15.101 -17.041 1.00 26.69 12 ALA B N 1
ATOM 787 C CA . ALA B 1 12 ? 16.457 16.397 -16.523 1.00 28.42 12 ALA B CA 1
ATOM 788 C C . ALA B 1 12 ? 14.984 16.504 -16.211 1.00 19.42 12 ALA B C 1
ATOM 789 O O . ALA B 1 12 ? 14.601 16.796 -15.071 1.00 23.53 12 ALA B O 1
ATOM 791 N N . PRO B 1 13 ? 14.096 16.291 -17.187 1.00 20.53 13 PRO B N 1
ATOM 792 C CA . PRO B 1 13 ? 12.675 16.401 -16.888 1.00 25.58 13 PRO B CA 1
ATOM 793 C C . PRO B 1 13 ? 12.234 15.511 -15.738 1.00 30.79 13 PRO B C 1
ATOM 794 O O . PRO B 1 13 ? 11.316 15.874 -14.993 1.00 29.06 13 PRO B O 1
ATOM 798 N N . CYS B 1 14 ? 12.868 14.353 -15.593 1.00 22.74 14 CYS B N 1
ATOM 799 C CA . CYS B 1 14 ? 12.536 13.403 -14.553 1.00 19.98 14 CYS B CA 1
ATOM 800 C C . CYS B 1 14 ? 12.830 13.928 -13.154 1.00 18.48 14 CYS B C 1
ATOM 801 O O . CYS B 1 14 ? 12.131 13.559 -12.206 1.00 19.74 14 CYS B O 1
ATOM 804 N N . LYS B 1 15 ? 13.864 14.743 -13.042 1.00 18.55 15 LYS B N 1
ATOM 805 C CA . LYS B 1 15 ? 14.341 15.331 -11.816 1.00 33.56 15 LYS B CA 1
ATOM 806 C C . LYS B 1 15 ? 13.278 16.087 -11.049 1.00 24.63 15 LYS B C 1
ATOM 807 O O . LYS B 1 15 ? 13.287 16.162 -9.823 1.00 25.35 15 LYS B O 1
ATOM 813 N N . ALA B 1 16 ? 12.334 16.664 -11.788 1.00 31.90 16 ALA B N 1
ATOM 814 C CA . ALA B 1 16 ? 11.271 17.409 -11.123 1.00 37.03 16 ALA B CA 1
ATOM 815 C C . ALA B 1 16 ? 10.510 16.522 -10.146 1.00 40.90 16 ALA B C 1
ATOM 816 O O . ALA B 1 16 ? 10.060 17.025 -9.115 1.00 24.40 16 ALA B O 1
ATOM 818 N N . CYS B 1 17 ? 10.350 15.228 -10.433 1.00 18.87 17 CYS B N 1
ATOM 819 C CA . CYS B 1 17 ? 9.589 14.401 -9.492 1.00 23.84 17 CYS B CA 1
ATOM 820 C C . CYS B 1 17 ? 10.366 13.200 -8.992 1.00 21.32 17 CYS B C 1
ATOM 821 O O . CYS B 1 17 ? 9.837 12.496 -8.114 1.00 21.00 17 CYS B O 1
ATOM 824 N N . HIS B 1 18 ? 11.557 12.947 -9.520 1.00 19.11 18 HIS B N 1
ATOM 825 C CA . HIS B 1 18 ? 12.326 11.792 -9.091 1.00 20.69 18 HIS B CA 1
ATOM 826 C C . HIS B 1 18 ? 13.799 12.162 -8.807 1.00 21.32 18 HIS B C 1
ATOM 827 O O . HIS B 1 18 ? 14.377 13.039 -9.415 1.00 20.53 18 HIS B O 1
ATOM 834 N N . ASN B 1 19 ? 14.328 11.388 -7.879 1.00 18.40 19 ASN B N 1
ATOM 835 C CA . ASN B 1 19 ? 15.675 11.386 -7.384 1.00 25.19 19 ASN B CA 1
ATOM 836 C C . ASN B 1 19 ? 16.070 9.988 -6.924 1.00 24.71 19 ASN B C 1
ATOM 837 O O . ASN B 1 19 ? 15.206 9.094 -6.928 1.00 24.40 19 ASN B O 1
ATOM 842 N N . PHE B 1 20 ? 17.316 9.745 -6.540 1.00 23.37 20 PHE B N 1
ATOM 843 C CA . PHE B 1 20 ? 17.632 8.364 -6.127 1.00 27.56 20 PHE B CA 1
ATOM 844 C C . PHE B 1 20 ? 17.926 8.312 -4.635 1.00 33.79 20 PHE B C 1
ATOM 845 O O . PHE B 1 20 ? 18.608 7.401 -4.167 1.00 31.58 20 PHE B O 1
ATOM 853 N N . GLU B 1 21 ? 17.411 9.296 -3.904 1.00 29.37 21 GLU B N 1
ATOM 854 C CA . GLU B 1 21 ? 17.645 9.364 -2.471 1.00 40.50 21 GLU B CA 1
ATOM 855 C C . GLU B 1 21 ? 16.367 9.394 -1.671 1.00 38.45 21 GLU B C 1
ATOM 856 O O . GLU B 1 21 ? 16.276 8.816 -0.579 1.00 35.77 21 GLU B O 1
ATOM 858 N N . LYS B 1 22 ? 15.324 10.069 -2.161 1.00 20.06 22 LYS B N 1
ATOM 859 C CA . LYS B 1 22 ? 14.114 10.071 -1.312 1.00 33.24 22 LYS B CA 1
ATOM 860 C C . LYS B 1 22 ? 12.861 10.265 -2.146 1.00 30.00 22 LYS B C 1
ATOM 861 O O . LYS B 1 22 ? 12.909 10.671 -3.306 1.00 29.77 22 LYS B O 1
ATOM 867 N N . ASN B 1 23 ? 11.710 9.983 -1.530 1.00 21.24 23 ASN B N 1
ATOM 868 C CA . ASN B 1 23 ? 10.455 10.171 -2.261 1.00 19.27 23 ASN B CA 1
ATOM 869 C C . ASN B 1 23 ? 10.093 11.661 -2.304 1.00 22.58 23 ASN B C 1
ATOM 870 O O . ASN B 1 23 ? 10.486 12.422 -1.424 1.00 38.61 23 ASN B O 1
ATOM 875 N N . GLY B 1 24 ? 9.329 12.036 -3.318 1.00 27.56 24 GLY B N 1
ATOM 876 C CA . GLY B 1 24 ? 8.893 13.421 -3.467 1.00 28.74 24 GLY B CA 1
ATOM 877 C C . GLY B 1 24 ? 7.578 13.342 -4.218 1.00 22.42 24 GLY B C 1
ATOM 878 O O . GLY B 1 24 ? 6.678 12.602 -3.811 1.00 30.24 24 GLY B O 1
ATOM 879 N N . VAL B 1 25 ? 7.458 14.060 -5.335 1.00 23.69 25 VAL B N 1
ATOM 880 C CA . VAL B 1 25 ? 6.176 13.932 -6.067 1.00 16.82 25 VAL B CA 1
ATOM 881 C C . VAL B 1 25 ? 6.062 12.462 -6.533 1.00 27.79 25 VAL B C 1
ATOM 882 O O . VAL B 1 25 ? 5.000 11.862 -6.437 1.00 25.58 25 VAL B O 1
ATOM 886 N N . GLY B 1 26 ? 7.198 11.960 -7.002 1.00 22.34 26 GLY B N 1
ATOM 887 C CA . GLY B 1 26 ? 7.328 10.597 -7.484 1.00 18.48 26 GLY B CA 1
ATOM 888 C C . GLY B 1 26 ? 8.234 9.812 -6.553 1.00 19.58 26 GLY B C 1
ATOM 889 O O . GLY B 1 26 ? 8.946 10.379 -5.719 1.00 19.03 26 GLY B O 1
ATOM 890 N N . PRO B 1 27 ? 8.235 8.475 -6.675 1.00 16.90 27 PRO B N 1
ATOM 891 C CA . PRO B 1 27 ? 9.060 7.641 -5.811 1.00 16.82 27 PRO B CA 1
ATOM 892 C C . PRO B 1 27 ? 10.546 7.725 -6.098 1.00 16.98 27 PRO B C 1
ATOM 893 O O . PRO B 1 27 ? 10.986 8.076 -7.194 1.00 18.24 27 PRO B O 1
ATOM 897 N N . THR B 1 28 ? 11.351 7.368 -5.092 1.00 15.87 28 THR B N 1
ATOM 898 C CA . THR B 1 28 ? 12.822 7.400 -5.394 1.00 16.90 28 THR B CA 1
ATOM 899 C C . THR B 1 28 ? 13.017 6.359 -6.522 1.00 16.03 28 THR B C 1
ATOM 900 O O . THR B 1 28 ? 12.173 5.452 -6.594 1.00 16.66 28 THR B O 1
ATOM 904 N N . LEU B 1 29 ? 14.036 6.460 -7.361 1.00 18.00 29 LEU B N 1
ATOM 905 C CA . LEU B 1 29 ? 14.192 5.476 -8.422 1.00 16.19 29 LEU B CA 1
ATOM 906 C C . LEU B 1 29 ? 15.389 4.572 -8.201 1.00 20.77 29 LEU B C 1
ATOM 907 O O . LEU B 1 29 ? 15.885 3.945 -9.139 1.00 18.87 29 LEU B O 1
ATOM 912 N N . LYS B 1 30 ? 15.852 4.498 -6.962 1.00 20.13 30 LYS B N 1
ATOM 913 C CA . LYS B 1 30 ? 17.002 3.656 -6.621 1.00 39.16 30 LYS B CA 1
ATOM 914 C C . LYS B 1 30 ? 16.665 2.178 -6.847 1.00 21.63 30 LYS B C 1
ATOM 915 O O . LYS B 1 30 ? 15.661 1.705 -6.316 1.00 24.71 30 LYS B O 1
ATOM 921 N N . GLY B 1 31 ? 17.481 1.485 -7.628 1.00 28.03 31 GLY B N 1
ATOM 922 C CA . GLY B 1 31 ? 17.288 0.083 -7.934 1.00 26.29 31 GLY B CA 1
ATOM 923 C C . GLY B 1 31 ? 15.972 -0.287 -8.585 1.00 29.14 31 GLY B C 1
ATOM 924 O O . GLY B 1 31 ? 15.393 -1.346 -8.327 1.00 22.03 31 GLY B O 1
ATOM 925 N N . VAL B 1 32 ? 15.457 0.582 -9.448 1.00 23.29 32 VAL B N 1
ATOM 926 C CA . VAL B 1 32 ? 14.191 0.323 -10.112 1.00 18.71 32 VAL B CA 1
ATOM 927 C C . VAL B 1 32 ? 14.318 -0.672 -11.248 1.00 15.79 32 VAL B C 1
ATOM 928 O O . VAL B 1 32 ? 13.356 -1.374 -11.564 1.00 17.84 32 VAL B O 1
ATOM 932 N N . VAL B 1 33 ? 15.493 -0.746 -11.876 1.00 18.32 33 VAL B N 1
ATOM 933 C CA . VAL B 1 33 ? 15.664 -1.683 -12.984 1.00 20.13 33 VAL B CA 1
ATOM 934 C C . VAL B 1 33 ? 15.592 -3.130 -12.499 1.00 22.82 33 VAL B C 1
ATOM 935 O O . VAL B 1 33 ? 16.388 -3.544 -11.659 1.00 22.66 33 VAL B O 1
ATOM 939 N N . GLY B 1 34 ? 14.631 -3.849 -13.053 1.00 24.87 34 GLY B N 1
ATOM 940 C CA . GLY B 1 34 ? 14.365 -5.234 -12.762 1.00 22.90 34 GLY B CA 1
ATOM 941 C C . GLY B 1 34 ? 13.471 -5.414 -11.554 1.00 25.58 34 GLY B C 1
ATOM 942 O O . GLY B 1 34 ? 13.180 -6.536 -11.143 1.00 22.34 34 GLY B O 1
ATOM 943 N N . ALA B 1 35 ? 13.024 -4.309 -10.960 1.00 22.34 35 ALA B N 1
ATOM 944 C CA . ALA B 1 35 ? 12.161 -4.414 -9.783 1.00 20.45 35 ALA B CA 1
ATOM 945 C C . ALA B 1 35 ? 10.696 -4.550 -10.181 1.00 20.92 35 ALA B C 1
ATOM 946 O O . ALA B 1 35 ? 10.301 -4.222 -11.295 1.00 20.29 35 ALA B O 1
ATOM 948 N N . LYS B 1 36 ? 9.873 -5.020 -9.244 1.00 19.58 36 LYS B N 1
ATOM 949 C CA . LYS B 1 36 ? 8.432 -5.122 -9.596 1.00 24.63 36 LYS B CA 1
ATOM 950 C C . LYS B 1 36 ? 7.858 -3.687 -9.499 1.00 27.48 36 LYS B C 1
ATOM 951 O O . LYS B 1 36 ? 8.260 -2.944 -8.604 1.00 21.79 36 LYS B O 1
ATOM 957 N N . ALA B 1 37 ? 6.970 -3.319 -10.403 1.00 24.32 37 ALA B N 1
ATOM 958 C CA . ALA B 1 37 ? 6.398 -1.979 -10.392 1.00 23.06 37 ALA B CA 1
ATOM 959 C C . ALA B 1 37 ? 5.493 -1.739 -9.198 1.00 23.06 37 ALA B C 1
ATOM 960 O O . ALA B 1 37 ? 4.801 -2.637 -8.725 1.00 18.87 37 ALA B O 1
ATOM 962 N N . GLY B 1 38 ? 5.499 -0.502 -8.717 1.00 28.42 38 GLY B N 1
ATOM 963 C CA . GLY B 1 38 ? 4.686 -0.093 -7.599 1.00 16.34 38 GLY B CA 1
ATOM 964 C C . GLY B 1 38 ? 4.796 -0.868 -6.308 1.00 28.90 38 GLY B C 1
ATOM 965 O O . GLY B 1 38 ? 3.776 -1.137 -5.666 1.00 25.35 38 GLY B O 1
ATOM 966 N N . GLU B 1 39 ? 6.007 -1.229 -5.880 1.00 22.03 39 GLU B N 1
ATOM 967 C CA . GLU B 1 39 ? 6.081 -1.984 -4.627 1.00 32.06 39 GLU B CA 1
ATOM 968 C C . GLU B 1 39 ? 7.204 -1.529 -3.732 1.00 35.29 39 GLU B C 1
ATOM 969 O O . GLU B 1 39 ? 7.250 -1.868 -2.538 1.00 39.00 39 GLU B O 1
ATOM 975 N N . GLY B 1 40 ? 8.174 -0.782 -4.259 1.00 29.92 40 GLY B N 1
ATOM 976 C CA . GLY B 1 40 ? 9.250 -0.394 -3.351 1.00 39.40 40 GLY B CA 1
ATOM 977 C C . GLY B 1 40 ? 9.142 1.058 -2.927 1.00 32.29 40 GLY B C 1
ATOM 978 O O . GLY B 1 40 ? 8.078 1.522 -2.525 1.00 31.11 40 GLY B O 1
ATOM 979 N N . ALA B 1 41 ? 10.281 1.735 -2.999 1.00 23.69 41 ALA B N 1
ATOM 980 C CA . ALA B 1 41 ? 10.394 3.140 -2.694 1.00 30.24 41 ALA B CA 1
ATOM 981 C C . ALA B 1 41 ? 10.015 3.496 -1.278 1.00 28.42 41 ALA B C 1
ATOM 982 O O . ALA B 1 41 ? 9.432 4.552 -0.998 1.00 29.29 41 ALA B O 1
ATOM 984 N N . ASP B 1 42 ? 10.357 2.628 -0.328 1.00 26.92 42 ASP B N 1
ATOM 985 C CA . ASP B 1 42 ? 10.098 2.883 1.073 1.00 28.35 42 ASP B CA 1
ATOM 986 C C . ASP B 1 42 ? 8.681 3.266 1.403 1.00 27.32 42 ASP B C 1
ATOM 987 O O . ASP B 1 42 ? 8.479 4.237 2.161 1.00 34.35 42 ASP B O 1
ATOM 992 N N . GLY B 1 43 ? 7.654 2.557 0.942 1.00 28.82 43 GLY B N 1
ATOM 993 C CA . GLY B 1 43 ? 6.307 2.953 1.313 1.00 26.21 43 GLY B CA 1
ATOM 994 C C . GLY B 1 43 ? 5.653 4.008 0.447 1.00 32.45 43 GLY B C 1
ATOM 995 O O . GLY B 1 43 ? 4.513 4.404 0.711 1.00 32.93 43 GLY B O 1
ATOM 996 N N . TYR B 1 44 ? 6.334 4.482 -0.595 1.00 24.32 44 TYR B N 1
ATOM 997 C CA . TYR B 1 44 ? 5.675 5.504 -1.434 1.00 20.37 44 TYR B CA 1
ATOM 998 C C . TYR B 1 44 ? 4.265 5.029 -1.788 1.00 22.19 44 TYR B C 1
ATOM 999 O O . TYR B 1 44 ? 4.037 3.845 -2.040 1.00 22.27 44 TYR B O 1
ATOM 1008 N N . ALA B 1 45 ? 3.324 5.966 -1.801 1.00 21.63 45 ALA B N 1
ATOM 1009 C CA . ALA B 1 45 ? 1.939 5.681 -2.111 1.00 22.66 45 ALA B CA 1
ATOM 1010 C C . ALA B 1 45 ? 1.678 5.603 -3.600 1.00 24.79 45 ALA B C 1
ATOM 1011 O O . ALA B 1 45 ? 1.278 6.568 -4.254 1.00 25.35 45 ALA B O 1
ATOM 1013 N N . PHE B 1 46 ? 1.904 4.415 -4.156 1.00 19.27 46 PHE B N 1
ATOM 1014 C CA . PHE B 1 46 ? 1.684 4.208 -5.581 1.00 20.53 46 PHE B CA 1
ATOM 1015 C C . PHE B 1 46 ? 0.190 4.161 -5.896 1.00 25.74 46 PHE B C 1
ATOM 1016 O O . PHE B 1 46 ? -0.641 3.843 -5.046 1.00 26.92 46 PHE B O 1
ATOM 1024 N N . SER B 1 47 ? -0.140 4.466 -7.149 1.00 21.08 47 SER B N 1
ATOM 1025 C CA . SER B 1 47 ? -1.560 4.415 -7.532 1.00 18.16 47 SER B CA 1
ATOM 1026 C C . SER B 1 47 ? -2.029 2.953 -7.560 1.00 31.11 47 SER B C 1
ATOM 1027 O O . SER B 1 47 ? -1.224 2.028 -7.682 1.00 24.40 47 SER B O 1
ATOM 1030 N N . ASP B 1 48 ? -3.339 2.757 -7.445 1.00 25.11 48 ASP B N 1
ATOM 1031 C CA . ASP B 1 48 ? -3.911 1.408 -7.500 1.00 29.69 48 ASP B CA 1
ATOM 1032 C C . ASP B 1 48 ? -3.539 0.762 -8.847 1.00 23.61 48 ASP B C 1
ATOM 1033 O O . ASP B 1 48 ? -3.172 -0.403 -8.891 1.00 24.56 48 ASP B O 1
ATOM 1038 N N . ALA B 1 49 ? -3.643 1.561 -9.905 1.00 20.61 49 ALA B N 1
ATOM 1039 C CA . ALA B 1 49 ? -3.336 1.127 -11.249 1.00 24.32 49 ALA B CA 1
ATOM 1040 C C . ALA B 1 49 ? -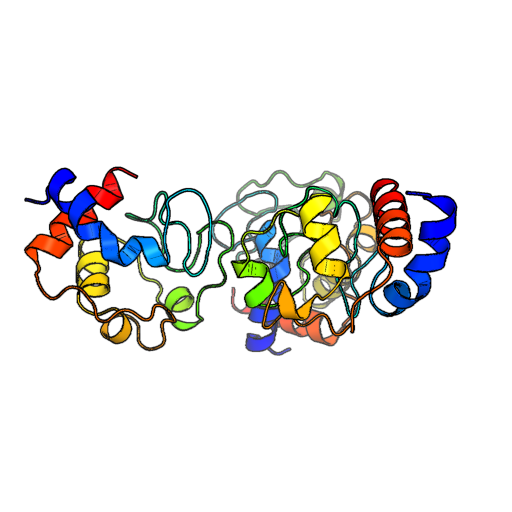1.942 0.508 -11.341 1.00 21.16 49 ALA B C 1
ATOM 1041 O O . ALA B 1 49 ? -1.796 -0.615 -11.824 1.00 32.69 49 ALA B O 1
ATOM 1043 N N . LEU B 1 50 ? -0.922 1.236 -10.891 1.00 24.95 50 LEU B N 1
ATOM 1044 C CA . LEU B 1 50 ? 0.434 0.687 -10.959 1.00 21.48 50 LEU B CA 1
ATOM 1045 C C . LEU B 1 50 ? 0.567 -0.564 -10.105 1.00 36.71 50 LEU B C 1
ATOM 1046 O O . LEU B 1 50 ? 1.121 -1.580 -10.536 1.00 24.95 50 LEU B O 1
ATOM 1051 N N . LYS B 1 51 ? 0.048 -0.529 -8.882 1.00 24.71 51 LYS B N 1
ATOM 1052 C CA . LYS B 1 51 ? 0.110 -1.662 -7.980 1.00 30.48 51 LYS B CA 1
ATOM 1053 C C . LYS B 1 51 ? -0.547 -2.904 -8.549 1.00 31.66 51 LYS B C 1
ATOM 1054 O O . LYS B 1 51 ? -0.133 -4.029 -8.258 1.00 38.14 51 LYS B O 1
ATOM 1060 N N . LYS B 1 52 ? -1.591 -2.756 -9.362 1.00 27.40 52 LYS B N 1
ATOM 1061 C CA . LYS B 1 52 ? -2.252 -3.937 -9.908 1.00 37.90 52 LYS B CA 1
ATOM 1062 C C . LYS B 1 52 ? -1.668 -4.349 -11.252 1.00 27.40 52 LYS B C 1
ATOM 1063 O O . LYS B 1 52 ? -2.038 -5.409 -11.770 1.00 32.14 52 LYS B O 1
ATOM 1069 N N . SER B 1 53 ? -0.789 -3.547 -11.834 1.00 28.11 53 SER B N 1
ATOM 1070 C CA . SER B 1 53 ? -0.187 -3.806 -13.113 1.00 29.53 53 SER B CA 1
ATOM 1071 C C . SER B 1 53 ? 0.541 -5.124 -13.231 1.00 29.53 53 SER B C 1
ATOM 1072 O O . SER B 1 53 ? 0.547 -5.711 -14.325 1.00 29.53 53 SER B O 1
ATOM 1075 N N . GLY B 1 54 ? 1.174 -5.592 -12.166 1.00 22.58 54 GLY B N 1
ATOM 1076 C CA . GLY B 1 54 ? 1.915 -6.839 -12.196 1.00 25.98 54 GLY B CA 1
ATOM 1077 C C . GLY B 1 54 ? 3.120 -6.748 -13.113 1.00 57.72 54 GLY B C 1
ATOM 1078 O O . GLY B 1 54 ? 3.644 -7.759 -13.580 1.00 29.14 54 GLY B O 1
ATOM 1079 N N . LEU B 1 55 ? 3.573 -5.530 -13.385 1.00 24.56 55 LEU B N 1
ATOM 1080 C CA . LEU B 1 55 ? 4.692 -5.281 -14.270 1.00 20.13 55 LEU B CA 1
ATOM 1081 C C . LEU B 1 55 ? 6.043 -5.365 -13.558 1.00 19.42 55 LEU B C 1
ATOM 1082 O O . LEU B 1 55 ? 6.201 -5.090 -12.375 1.00 23.06 55 LEU B O 1
ATOM 1087 N N . THR B 1 56 ? 7.031 -5.756 -14.355 1.00 24.08 56 THR B N 1
ATOM 1088 C CA . THR B 1 56 ? 8.422 -5.845 -13.908 1.00 23.13 56 THR B CA 1
ATOM 1089 C C . THR B 1 56 ? 9.235 -4.841 -14.729 1.00 19.11 56 THR B C 1
ATOM 1090 O O . THR B 1 56 ? 9.141 -4.839 -15.959 1.00 25.03 56 THR B O 1
ATOM 1094 N N . TRP B 1 57 ? 9.991 -3.963 -14.077 1.00 23.45 57 TRP B N 1
ATOM 1095 C CA . TRP B 1 57 ? 10.748 -2.972 -14.773 1.00 19.98 57 TRP B CA 1
ATOM 1096 C C . TRP B 1 57 ? 11.957 -3.437 -15.525 1.00 17.37 57 TRP B C 1
ATOM 1097 O O . TRP B 1 57 ? 13.070 -2.977 -15.229 1.00 17.92 57 TRP B O 1
ATOM 1108 N N . ASP B 1 58 ? 11.832 -4.324 -16.514 1.00 15.55 58 ASP B N 1
ATOM 1109 C CA . ASP B 1 58 ? 13.069 -4.685 -17.241 1.00 24.79 58 ASP B CA 1
ATOM 1110 C C . ASP B 1 58 ? 13.238 -3.652 -18.369 1.00 25.98 58 ASP B C 1
ATOM 1111 O O . ASP B 1 58 ? 12.433 -2.712 -18.456 1.00 25.98 58 ASP B O 1
ATOM 1116 N N . GLN B 1 59 ? 14.242 -3.804 -19.212 1.00 18.87 59 GLN B N 1
ATOM 1117 C CA . GLN B 1 59 ? 14.481 -2.876 -20.287 1.00 21.56 59 GLN B CA 1
ATOM 1118 C C . GLN B 1 59 ? 13.323 -2.696 -21.233 1.00 24.32 59 GLN B C 1
ATOM 1119 O O . GLN B 1 59 ? 12.999 -1.562 -21.622 1.00 20.69 59 GLN B O 1
ATOM 1125 N N . ALA B 1 60 ? 12.687 -3.788 -21.639 1.00 18.00 60 ALA B N 1
ATOM 1126 C CA . ALA B 1 60 ? 11.577 -3.735 -22.567 1.00 19.34 60 ALA B CA 1
ATOM 1127 C C . ALA B 1 60 ? 10.362 -3.024 -21.998 1.00 19.11 60 ALA B C 1
ATOM 1128 O O . ALA B 1 60 ? 9.738 -2.218 -22.691 1.00 22.82 60 ALA B O 1
ATOM 1130 N N . ASP B 1 61 ? 10.000 -3.302 -20.751 1.00 15.71 61 ASP B N 1
ATOM 1131 C CA . ASP B 1 61 ? 8.828 -2.644 -20.167 1.00 19.27 61 ASP B CA 1
ATOM 1132 C C . ASP B 1 61 ? 9.086 -1.187 -19.858 1.00 18.08 61 ASP B C 1
ATOM 1133 O O . ASP B 1 61 ? 8.197 -0.335 -19.980 1.00 17.13 61 ASP B O 1
ATOM 1138 N N . LEU B 1 62 ? 10.316 -0.880 -19.464 1.00 19.66 62 LEU B N 1
ATOM 1139 C CA . LEU B 1 62 ? 10.693 0.496 -19.147 1.00 17.29 62 LEU B CA 1
ATOM 1140 C C . LEU B 1 62 ? 10.623 1.378 -20.392 1.00 22.42 62 LEU B C 1
ATOM 1141 O O . LEU B 1 62 ? 10.278 2.554 -20.290 1.00 20.53 62 LEU B O 1
ATOM 1146 N N . LYS B 1 63 ? 10.967 0.806 -21.539 1.00 18.16 63 LYS B N 1
ATOM 1147 C CA . LYS B 1 63 ? 10.960 1.500 -22.816 1.00 20.06 63 LYS B CA 1
ATOM 1148 C C . LYS B 1 63 ? 9.545 1.909 -23.220 1.00 21.56 63 LYS B C 1
ATOM 1149 O O . LYS B 1 63 ? 9.332 2.980 -23.788 1.00 22.98 63 LYS B O 1
ATOM 1155 N N . GLN B 1 64 ? 8.576 1.043 -22.941 1.00 25.19 64 GLN B N 1
ATOM 1156 C CA . GLN B 1 64 ? 7.184 1.380 -23.304 1.00 23.21 64 GLN B CA 1
ATOM 1157 C C . GLN B 1 64 ? 6.639 2.406 -22.295 1.00 28.03 64 GLN B C 1
ATOM 1158 O O . GLN B 1 64 ? 5.880 3.304 -22.644 1.00 27.95 64 GLN B O 1
ATOM 1164 N N . TRP B 1 65 ? 7.040 2.243 -21.041 1.00 17.77 65 TRP B N 1
ATOM 1165 C CA . TRP B 1 65 ? 6.604 3.144 -19.973 1.00 20.21 65 TRP B CA 1
ATOM 1166 C C . TRP B 1 65 ? 6.995 4.585 -20.297 1.00 21.00 65 TRP B C 1
ATOM 1167 O O . TRP B 1 65 ? 6.162 5.485 -20.249 1.00 23.45 65 TRP B O 1
ATOM 1178 N N . LEU B 1 66 ? 8.273 4.778 -20.620 1.00 19.74 66 LEU B N 1
ATOM 1179 C CA . LEU B 1 66 ? 8.788 6.097 -20.939 1.00 18.48 66 LEU B CA 1
ATOM 1180 C C . LEU B 1 66 ? 8.253 6.655 -22.232 1.00 21.95 66 LEU B C 1
ATOM 1181 O O . LEU B 1 66 ? 8.204 7.875 -22.439 1.00 20.77 66 LEU B O 1
ATOM 1186 N N . ALA B 1 67 ? 7.845 5.772 -23.142 1.00 25.82 67 ALA B N 1
ATOM 1187 C CA . ALA B 1 67 ? 7.312 6.240 -24.424 1.00 33.95 67 ALA B CA 1
ATOM 1188 C C . ALA B 1 67 ? 5.948 6.903 -24.208 1.00 28.19 67 ALA B C 1
ATOM 1189 O O . ALA B 1 67 ? 5.659 7.941 -24.793 1.00 26.37 67 ALA B O 1
ATOM 1191 N N . ASP B 1 68 ? 5.140 6.274 -23.362 1.00 25.66 68 ASP B N 1
ATOM 1192 C CA . ASP B 1 68 ? 3.800 6.784 -23.060 1.00 27.16 68 ASP B CA 1
ATOM 1193 C C . ASP B 1 68 ? 3.220 6.095 -21.831 1.00 15.55 68 ASP B C 1
ATOM 1194 O O . ASP B 1 68 ? 2.498 5.108 -21.910 1.00 21.48 68 ASP B O 1
ATOM 1199 N N . PRO B 1 69 ? 3.548 6.653 -20.663 1.00 18.55 69 PRO B N 1
ATOM 1200 C CA . PRO B 1 69 ? 3.110 6.133 -19.383 1.00 15.95 69 PRO B CA 1
ATOM 1201 C C . PRO B 1 69 ? 1.624 5.827 -19.315 1.00 23.92 69 PRO B C 1
ATOM 1202 O O . PRO B 1 69 ? 1.274 4.724 -18.891 1.00 22.50 69 PRO B O 1
ATOM 1206 N N . LYS B 1 70 ? 0.763 6.763 -19.703 1.00 21.08 70 LYS B N 1
ATOM 1207 C CA . LYS B 1 70 ? -0.677 6.597 -19.659 1.00 28.58 70 LYS B CA 1
ATOM 1208 C C . LYS B 1 70 ? -1.175 5.433 -20.488 1.00 25.27 70 LYS B C 1
ATOM 1209 O O . LYS B 1 70 ? -2.132 4.739 -20.113 1.00 27.71 70 LYS B O 1
ATOM 1215 N N . LYS B 1 71 ? -0.552 5.202 -21.636 1.00 20.21 71 LYS B N 1
ATOM 1216 C CA . LYS B 1 71 ? -0.970 4.087 -22.498 1.00 16.74 71 LYS B CA 1
ATOM 1217 C C . LYS B 1 71 ? -0.583 2.756 -21.840 1.00 24.32 71 LYS B C 1
ATOM 1218 O O . LYS B 1 71 ? -1.352 1.798 -21.827 1.00 26.69 71 LYS B O 1
ATOM 1224 N N . LYS B 1 72 ? 0.620 2.715 -21.282 1.00 25.19 72 LYS B N 1
ATOM 1225 C CA . LYS B 1 72 ? 1.178 1.550 -20.611 1.00 18.32 72 LYS B CA 1
ATOM 1226 C C . LYS B 1 72 ? 0.368 1.168 -19.382 1.00 23.37 72 LYS B C 1
ATOM 1227 O O . LYS B 1 72 ? 0.004 0.007 -19.171 1.00 21.24 72 LYS B O 1
ATOM 1233 N N . VAL B 1 73 ? 0.082 2.163 -18.541 1.00 21.40 73 VAL B N 1
ATOM 1234 C CA . VAL B 1 73 ? -0.695 1.901 -17.335 1.00 21.24 73 VAL B CA 1
ATOM 1235 C C . VAL B 1 73 ? -1.802 2.936 -17.166 1.00 25.35 73 VAL B C 1
ATOM 1236 O O . VAL B 1 73 ? -1.609 3.990 -16.561 1.00 22.11 73 VAL B O 1
ATOM 1240 N N . PRO B 1 74 ? -2.986 2.635 -17.711 1.00 32.06 74 PRO B N 1
ATOM 1241 C CA . PRO B 1 74 ? -4.105 3.596 -17.581 1.00 26.45 74 PRO B CA 1
ATOM 1242 C C . PRO B 1 74 ? -4.425 3.852 -16.115 1.00 22.03 74 PRO B C 1
ATOM 1243 O O . PRO B 1 74 ? -4.602 2.915 -15.334 1.00 24.48 74 PRO B O 1
ATOM 1247 N N . GLY B 1 75 ? -4.493 5.119 -15.719 1.00 20.92 75 GLY B N 1
ATOM 1248 C CA . GLY B 1 75 ? -4.801 5.397 -14.323 1.00 21.71 75 GLY B CA 1
ATOM 1249 C C . GLY B 1 75 ? -3.562 5.712 -13.513 1.00 21.16 75 GLY B C 1
ATOM 1250 O O . GLY B 1 75 ? -3.641 6.036 -12.333 1.00 21.00 75 GLY B O 1
ATOM 1251 N N . THR B 1 76 ? -2.382 5.629 -14.135 1.00 15.71 76 THR B N 1
ATOM 1252 C CA . THR B 1 76 ? -1.186 5.941 -13.329 1.00 17.45 76 THR B CA 1
ATOM 1253 C C . THR B 1 76 ? -1.194 7.415 -12.936 1.00 24.48 76 THR B C 1
ATOM 1254 O O . THR B 1 76 ? -1.781 8.235 -13.641 1.00 22.42 76 THR B O 1
ATOM 1258 N N . LYS B 1 77 ? -0.548 7.760 -11.826 1.00 18.00 77 LYS B N 1
ATOM 1259 C CA . LYS B 1 77 ? -0.528 9.177 -11.461 1.00 31.03 77 LYS B CA 1
ATOM 1260 C C . LYS B 1 77 ? 0.726 9.850 -11.994 1.00 24.56 77 LYS B C 1
ATOM 1261 O O . LYS B 1 77 ? 1.031 11.006 -11.691 1.00 25.03 77 LYS B O 1
ATOM 1267 N N . MET B 1 78 ? 1.499 9.121 -12.808 1.00 18.24 78 MET B N 1
ATOM 1268 C CA . MET B 1 78 ? 2.707 9.807 -13.318 1.00 13.11 78 MET B CA 1
ATOM 1269 C C . MET B 1 78 ? 2.298 10.640 -14.542 1.00 20.69 78 MET B C 1
ATOM 1270 O O . MET B 1 78 ? 1.997 10.082 -15.591 1.00 25.42 78 MET B O 1
ATOM 1275 N N . VAL B 1 79 ? 2.291 11.953 -14.347 1.00 23.69 79 VAL B N 1
ATOM 1276 C CA . VAL B 1 79 ? 1.919 12.888 -15.407 1.00 25.74 79 VAL B CA 1
ATOM 1277 C C . VAL B 1 79 ? 3.140 13.264 -16.237 1.00 30.24 79 VAL B C 1
ATOM 1278 O O . VAL B 1 79 ? 3.962 14.096 -15.856 1.00 43.11 79 VAL B O 1
ATOM 1282 N N . PHE B 1 80 ? 3.243 12.616 -17.389 1.00 29.61 80 PHE B N 1
ATOM 1283 C CA . PHE B 1 80 ? 4.397 12.890 -18.279 1.00 25.98 80 PHE B CA 1
ATOM 1284 C C . PHE B 1 80 ? 4.019 12.444 -19.686 1.00 23.45 80 PHE B C 1
ATOM 1285 O O . PHE B 1 80 ? 3.644 11.290 -19.874 1.00 34.74 80 PHE B O 1
ATOM 1293 N N . PRO B 1 81 ? 4.070 13.374 -20.645 1.00 29.06 81 PRO B N 1
ATOM 1294 C CA . PRO B 1 81 ? 3.705 13.078 -22.021 1.00 39.87 81 PRO B CA 1
ATOM 1295 C C . PRO B 1 81 ? 4.404 11.864 -22.589 1.00 40.98 81 PRO B C 1
ATOM 1296 O O . PRO B 1 81 ? 3.823 11.129 -23.395 1.00 38.77 81 PRO B O 1
ATOM 1300 N N . GLY B 1 82 ? 5.646 11.620 -22.180 1.00 27.08 82 GLY B N 1
ATOM 1301 C CA . GLY B 1 82 ? 6.341 10.453 -22.717 1.00 24.00 82 GLY B CA 1
ATOM 1302 C C . GLY B 1 82 ? 7.422 10.911 -23.678 1.00 44.22 82 GLY B C 1
ATOM 1303 O O . GLY B 1 82 ? 7.338 12.014 -24.220 1.00 31.42 82 GLY B O 1
ATOM 1304 N N . ILE B 1 83 ? 8.437 10.081 -23.879 1.00 33.32 83 ILE B N 1
ATOM 1305 C CA . ILE B 1 83 ? 9.540 10.429 -24.779 1.00 24.00 83 ILE B CA 1
ATOM 1306 C C . ILE B 1 83 ? 9.420 9.686 -26.097 1.00 32.21 83 ILE B C 1
ATOM 1307 O O . ILE B 1 83 ? 9.480 8.457 -26.152 1.00 32.77 83 ILE B O 1
ATOM 1312 N N . SER B 1 84 ? 9.269 10.443 -27.179 1.00 35.61 84 SER B N 1
ATOM 1313 C CA . SER B 1 84 ? 9.106 9.910 -28.505 1.00 43.19 84 SER B CA 1
ATOM 1314 C C . SER B 1 84 ? 10.384 9.482 -29.182 1.00 45.01 84 SER B C 1
ATOM 1315 O O . SER B 1 84 ? 10.318 8.763 -30.196 1.00 39.32 84 SER B O 1
ATOM 1317 N N . ASP B 1 85 ? 11.559 9.885 -28.708 1.00 33.71 85 ASP B N 1
ATOM 1318 C CA . ASP B 1 85 ? 12.801 9.488 -29.380 1.00 23.92 85 ASP B CA 1
ATOM 1319 C C . ASP B 1 85 ? 13.436 8.276 -28.715 1.00 25.27 85 ASP B C 1
ATOM 1320 O O . ASP B 1 85 ? 14.051 8.350 -27.658 1.00 30.00 85 ASP B O 1
ATOM 1325 N N . PRO B 1 86 ? 13.301 7.106 -29.366 1.00 37.74 86 PRO B N 1
ATOM 1326 C CA . PRO B 1 86 ? 13.853 5.860 -28.826 1.00 35.45 86 PRO B CA 1
ATOM 1327 C C . PRO B 1 86 ? 15.291 5.972 -28.386 1.00 28.19 86 PRO B C 1
ATOM 1328 O O . PRO B 1 86 ? 15.708 5.323 -27.413 1.00 31.35 86 PRO B O 1
ATOM 1332 N N . LYS B 1 87 ? 16.098 6.782 -29.070 1.00 25.11 87 LYS B N 1
ATOM 1333 C CA . LYS B 1 87 ? 17.498 6.901 -28.651 1.00 25.50 87 LYS B CA 1
ATOM 1334 C C . LYS B 1 87 ? 17.606 7.546 -27.282 1.00 32.61 87 LYS B C 1
ATOM 1335 O O . LYS B 1 87 ? 18.372 7.114 -26.414 1.00 21.71 87 LYS B O 1
ATOM 1341 N N . LYS B 1 88 ? 16.824 8.603 -27.062 1.00 27.87 88 LYS B N 1
ATOM 1342 C CA . LYS B 1 88 ? 16.898 9.254 -25.737 1.00 22.66 88 LYS B CA 1
ATOM 1343 C C . LYS B 1 88 ? 16.385 8.294 -24.668 1.00 16.74 88 LYS B C 1
ATOM 1344 O O . LYS B 1 88 ? 16.868 8.240 -23.538 1.00 19.27 88 LYS B O 1
ATOM 1350 N N . VAL B 1 89 ? 15.361 7.519 -25.033 1.00 22.90 89 VAL B N 1
ATOM 1351 C CA . VAL B 1 89 ? 14.840 6.574 -24.030 1.00 26.29 89 VAL B CA 1
ATOM 1352 C C . VAL B 1 89 ? 15.926 5.562 -23.667 1.00 21.40 89 VAL B C 1
ATOM 1353 O O . VAL B 1 89 ? 16.069 5.155 -22.516 1.00 17.13 89 VAL B O 1
ATOM 1357 N N . ASP B 1 90 ? 16.709 5.152 -24.664 1.00 22.34 90 ASP B N 1
ATOM 1358 C CA . ASP B 1 90 ? 17.774 4.180 -24.387 1.00 23.61 90 ASP B CA 1
ATOM 1359 C C . ASP B 1 90 ? 18.832 4.787 -23.474 1.00 19.34 90 ASP B C 1
ATOM 1360 O O . ASP B 1 90 ? 19.325 4.117 -22.562 1.00 21.71 90 ASP B O 1
ATOM 1365 N N . ASP B 1 91 ? 19.193 6.048 -23.704 1.00 19.98 91 ASP B N 1
ATOM 1366 C CA . ASP B 1 91 ? 20.204 6.685 -22.851 1.00 14.05 91 ASP B CA 1
ATOM 1367 C C . ASP B 1 91 ? 19.698 6.800 -21.415 1.00 13.82 91 ASP B C 1
ATOM 1368 O O . ASP B 1 91 ? 20.447 6.581 -20.461 1.00 19.90 91 ASP B O 1
ATOM 1373 N N . ILE B 1 92 ? 18.423 7.158 -21.252 1.00 15.00 92 ILE B N 1
ATOM 1374 C CA . ILE B 1 92 ? 17.889 7.288 -19.889 1.00 11.84 92 ILE B CA 1
ATOM 1375 C C . ILE B 1 92 ? 17.915 5.943 -19.174 1.00 13.66 92 ILE B C 1
ATOM 1376 O O . ILE B 1 92 ? 18.224 5.840 -17.992 1.00 18.79 92 ILE B O 1
ATOM 1381 N N . ILE B 1 93 ? 17.587 4.877 -19.909 1.00 16.27 93 ILE B N 1
ATOM 1382 C CA . ILE B 1 93 ? 17.607 3.560 -19.240 1.00 15.79 93 ILE B CA 1
ATOM 1383 C C . ILE B 1 93 ? 19.040 3.179 -18.908 1.00 19.11 93 ILE B C 1
ATOM 1384 O O . ILE B 1 93 ? 19.318 2.622 -17.849 1.00 21.71 93 ILE B O 1
ATOM 1389 N N . ALA B 1 94 ? 19.964 3.507 -19.811 1.00 20.84 94 ALA B N 1
ATOM 1390 C CA . ALA B 1 94 ? 21.381 3.196 -19.560 1.00 21.79 94 ALA B CA 1
ATOM 1391 C C . ALA B 1 94 ? 21.815 3.864 -18.251 1.00 24.87 94 ALA B C 1
ATOM 1392 O O . ALA B 1 94 ? 22.540 3.297 -17.441 1.00 17.84 94 ALA B O 1
ATOM 1394 N N . TYR B 1 95 ? 21.334 5.091 -18.076 1.00 20.13 95 TYR B N 1
ATOM 1395 C CA . TYR B 1 95 ? 21.632 5.867 -16.882 1.00 16.11 95 TYR B CA 1
ATOM 1396 C C . TYR B 1 95 ? 20.960 5.283 -15.649 1.00 19.19 95 TYR B C 1
ATOM 1397 O O . TYR B 1 95 ? 21.571 5.211 -14.579 1.00 20.69 95 TYR B O 1
ATOM 1406 N N . LEU B 1 96 ? 19.702 4.856 -15.762 1.00 19.90 96 LEU B N 1
ATOM 1407 C CA . LEU B 1 96 ? 19.009 4.277 -14.597 1.00 17.13 96 LEU B CA 1
ATOM 1408 C C . LEU B 1 96 ? 19.759 3.011 -14.143 1.00 19.74 96 LEU B C 1
ATOM 1409 O O . LEU B 1 96 ? 19.827 2.714 -12.953 1.00 19.34 96 LEU B O 1
ATOM 1414 N N . LYS B 1 97 ? 20.319 2.291 -15.110 1.00 18.24 97 LYS B N 1
ATOM 1415 C CA . LYS B 1 97 ? 21.075 1.064 -14.819 1.00 23.29 97 LYS B CA 1
ATOM 1416 C C . LYS B 1 97 ? 22.271 1.354 -13.930 1.00 20.45 97 LYS B C 1
ATOM 1417 O O . LYS B 1 97 ? 22.704 0.522 -13.122 1.00 25.03 97 LYS B O 1
ATOM 1423 N N . THR B 1 98 ? 22.847 2.550 -14.045 1.00 18.95 98 THR B N 1
ATOM 1424 C CA . THR B 1 98 ? 24.000 2.883 -13.211 1.00 18.87 98 THR B CA 1
ATOM 1425 C C . THR B 1 98 ? 23.580 3.187 -11.781 1.00 34.74 98 THR B C 1
ATOM 1426 O O . THR B 1 98 ? 24.430 3.338 -10.902 1.00 26.69 98 THR B O 1
ATOM 1430 N N . LYS B 1 99 ? 22.275 3.288 -11.554 1.00 28.98 99 LYS B N 1
ATOM 1431 C CA . LYS B 1 99 ? 21.759 3.563 -10.209 1.00 34.43 99 LYS B CA 1
ATOM 1432 C C . LYS B 1 99 ? 21.010 2.343 -9.673 1.00 30.32 99 LYS B C 1
ATOM 1433 O O . LYS B 1 99 ? 20.291 2.410 -8.682 1.00 37.43 99 LYS B O 1
ATOM 1439 N N . GLY C 1 2 ? -3.735 14.935 17.409 1.00 52.11 2 GLY C N 1
ATOM 1440 C CA . GLY C 1 2 ? -3.642 14.224 16.150 1.00 34.03 2 GLY C CA 1
ATOM 1441 C C . GLY C 1 2 ? -4.892 13.463 15.751 1.00 27.24 2 GLY C C 1
ATOM 1442 O O . GLY C 1 2 ? -5.737 13.140 16.584 1.00 35.29 2 GLY C O 1
ATOM 1443 N N . ASP C 1 3 ? -4.994 13.173 14.460 1.00 29.85 3 ASP C N 1
ATOM 1444 C CA . ASP C 1 3 ? -6.103 12.458 13.866 1.00 22.66 3 ASP C CA 1
ATOM 1445 C C . ASP C 1 3 ? -5.796 10.978 13.660 1.00 28.27 3 ASP C C 1
ATOM 1446 O O . ASP C 1 3 ? -5.087 10.591 12.731 1.00 25.03 3 ASP C O 1
ATOM 1451 N N . ALA C 1 4 ? -6.348 10.136 14.528 1.00 31.19 4 ALA C N 1
ATOM 1452 C CA . ALA C 1 4 ? -6.140 8.706 14.451 1.00 27.71 4 ALA C CA 1
ATOM 1453 C C . ALA C 1 4 ? -6.583 8.103 13.144 1.00 34.58 4 ALA C C 1
ATOM 1454 O O . ALA C 1 4 ? -5.978 7.127 12.672 1.00 31.42 4 ALA C O 1
ATOM 1456 N N . ALA C 1 5 ? -7.626 8.639 12.509 1.00 34.19 5 ALA C N 1
ATOM 1457 C CA . ALA C 1 5 ? -8.063 8.064 11.232 1.00 21.63 5 ALA C CA 1
ATOM 1458 C C . ALA C 1 5 ? -7.030 8.314 10.146 1.00 31.50 5 ALA C C 1
ATOM 1459 O O . ALA C 1 5 ? -6.715 7.456 9.320 1.00 25.98 5 ALA C O 1
ATOM 1461 N N . ALA C 1 6 ? -6.486 9.531 10.144 1.00 27.48 6 ALA C N 1
ATOM 1462 C CA . ALA C 1 6 ? -5.475 9.850 9.133 1.00 33.95 6 ALA C CA 1
ATOM 1463 C C . ALA C 1 6 ? -4.165 9.123 9.475 1.00 20.69 6 ALA C C 1
ATOM 1464 O O . ALA C 1 6 ? -3.378 8.828 8.585 1.00 27.08 6 ALA C O 1
ATOM 1466 N N . GLY C 1 7 ? -3.981 8.866 10.768 1.00 28.74 7 GLY C N 1
ATOM 1467 C CA . GLY C 1 7 ? -2.777 8.180 11.215 1.00 32.85 7 GLY C CA 1
ATOM 1468 C C . GLY C 1 7 ? -2.769 6.744 1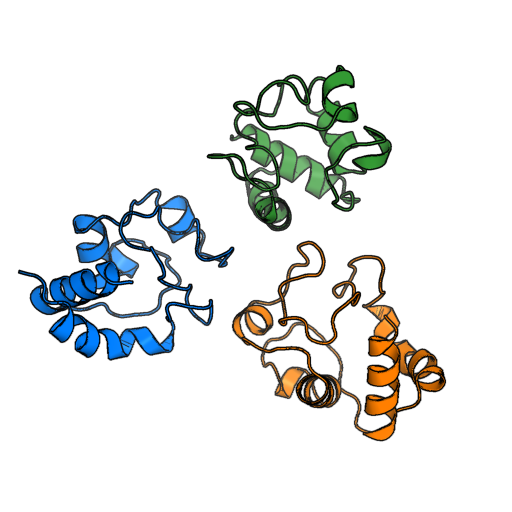0.729 1.00 28.58 7 GLY C C 1
ATOM 1469 O O . GLY C 1 7 ? -1.754 6.208 10.277 1.00 27.24 7 GLY C O 1
ATOM 1470 N N . GLU C 1 8 ? -3.931 6.093 10.802 1.00 19.74 8 GLU C N 1
ATOM 1471 C CA . GLU C 1 8 ? -4.007 4.713 10.339 1.00 24.40 8 GLU C CA 1
ATOM 1472 C C . GLU C 1 8 ? -3.613 4.614 8.873 1.00 25.35 8 GLU C C 1
ATOM 1473 O O . GLU C 1 8 ? -3.009 3.639 8.437 1.00 28.42 8 GLU C O 1
ATOM 1479 N N . LYS C 1 9 ? -3.954 5.639 8.093 1.00 29.14 9 LYS C N 1
ATOM 1480 C CA . LYS C 1 9 ? -3.607 5.632 6.683 1.00 25.35 9 LYS C CA 1
ATOM 1481 C C . LYS C 1 9 ? -2.124 5.926 6.478 1.00 32.61 9 LYS C C 1
ATOM 1482 O O . LYS C 1 9 ? -1.507 5.341 5.588 1.00 35.14 9 LYS C O 1
ATOM 1488 N N . ALA C 1 10 ? -1.571 6.815 7.297 1.00 29.77 10 ALA C N 1
ATOM 1489 C CA . ALA C 1 10 ? -0.172 7.188 7.204 1.00 26.45 10 ALA C CA 1
ATOM 1490 C C . ALA C 1 10 ? 0.760 6.103 7.721 1.00 27.63 10 ALA C C 1
ATOM 1491 O O . ALA C 1 10 ? 1.966 6.157 7.462 1.00 22.42 10 ALA C O 1
ATOM 1493 N N . PHE C 1 11 ? 0.219 5.135 8.445 1.00 24.79 11 PHE C N 1
ATOM 1494 C CA . PHE C 1 11 ? 0.976 4.024 9.016 1.00 23.69 11 PHE C CA 1
ATOM 1495 C C . PHE C 1 11 ? 1.272 2.968 7.950 1.00 23.06 11 PHE C C 1
ATOM 1496 O O . PHE C 1 11 ? 2.004 2.011 8.186 1.00 25.98 11 PHE C O 1
ATOM 1504 N N . ALA C 1 12 ? 0.693 3.145 6.767 1.00 23.37 12 ALA C N 1
ATOM 1505 C CA . ALA C 1 12 ? 0.876 2.223 5.662 1.00 36.64 12 ALA C CA 1
ATOM 1506 C C . ALA C 1 12 ? 2.304 1.748 5.500 1.00 25.74 12 ALA C C 1
ATOM 1507 O O . ALA C 1 12 ? 2.597 0.549 5.536 1.00 32.69 12 ALA C O 1
ATOM 1509 N N . PRO C 1 13 ? 3.251 2.676 5.295 1.00 20.69 13 PRO C N 1
ATOM 1510 C CA . PRO C 1 13 ? 4.654 2.347 5.106 1.00 23.92 13 PRO C CA 1
ATOM 1511 C C . PRO C 1 13 ? 5.265 1.561 6.249 1.00 27.71 13 PRO C C 1
ATOM 1512 O O . PRO C 1 13 ? 6.225 0.804 6.042 1.00 25.19 13 PRO C O 1
ATOM 1516 N N . CYS C 1 14 ? 4.734 1.730 7.448 1.00 19.82 14 CYS C N 1
ATOM 1517 C CA . CYS C 1 14 ? 5.178 1.075 8.658 1.00 21.32 14 CYS C CA 1
ATOM 1518 C C . CYS C 1 14 ? 4.854 -0.422 8.667 1.00 19.11 14 CYS C C 1
ATOM 1519 O O . CYS C 1 14 ? 5.590 -1.182 9.307 1.00 19.82 14 CYS C O 1
ATOM 1522 N N . LYS C 1 15 ? 3.776 -0.807 8.008 1.00 26.21 15 LYS C N 1
ATOM 1523 C CA . LYS C 1 15 ? 3.290 -2.160 7.934 1.00 23.21 15 LYS C CA 1
ATOM 1524 C C . LYS C 1 15 ? 4.275 -3.151 7.365 1.00 25.90 15 LYS C C 1
ATOM 1525 O O . LYS C 1 15 ? 4.154 -4.360 7.593 1.00 21.16 15 LYS C O 1
ATOM 1531 N N . ALA C 1 16 ? 5.265 -2.674 6.615 1.00 23.69 16 ALA C N 1
ATOM 1532 C CA . ALA C 1 16 ? 6.226 -3.6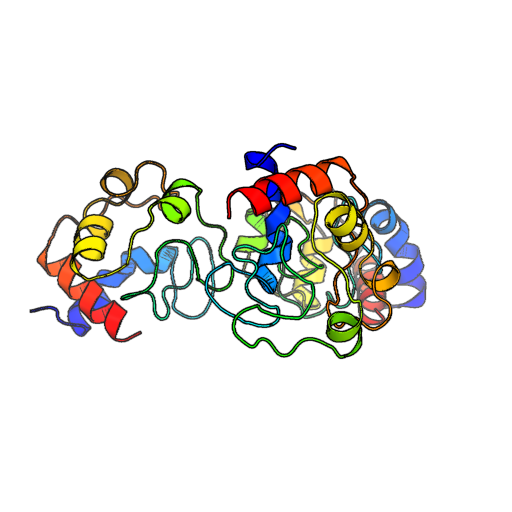13 6.036 1.00 26.21 16 ALA C CA 1
ATOM 1533 C C . ALA C 1 16 ? 7.057 -4.297 7.102 1.00 28.66 16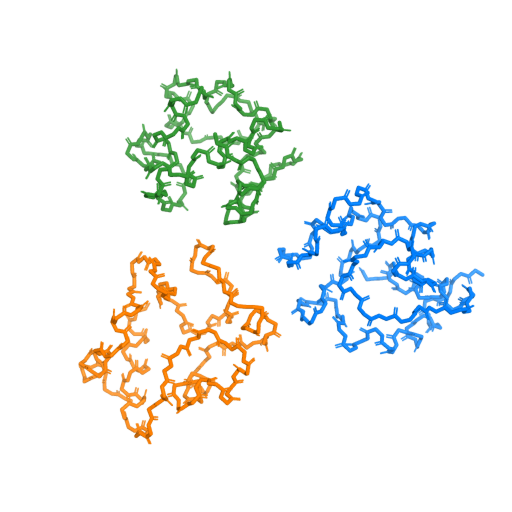 ALA C C 1
ATOM 1534 O O . ALA C 1 16 ? 7.524 -5.421 6.884 1.00 21.71 16 ALA C O 1
ATOM 1536 N N . CYS C 1 17 ? 7.248 -3.640 8.244 1.00 21.63 17 CYS C N 1
ATOM 1537 C CA . CYS C 1 17 ? 8.049 -4.190 9.325 1.00 22.74 17 CYS C CA 1
ATOM 1538 C C . CYS C 1 17 ? 7.321 -4.262 10.649 1.00 21.00 17 CYS C C 1
ATOM 1539 O O . CYS C 1 17 ? 7.824 -4.864 11.609 1.00 22.66 17 CYS C O 1
ATOM 1542 N N . HIS C 1 18 ? 6.145 -3.647 10.752 1.00 20.77 18 HIS C N 1
ATOM 1543 C CA . HIS C 1 18 ? 5.441 -3.690 12.030 1.00 18.87 18 HIS C CA 1
ATOM 1544 C C . HIS C 1 18 ? 3.946 -4.016 11.816 1.00 19.66 18 HIS C C 1
ATOM 1545 O O . HIS C 1 18 ? 3.354 -3.724 10.794 1.00 24.95 18 HIS C O 1
ATOM 1552 N N . ASN C 1 19 ? 3.420 -4.603 12.872 1.00 18.95 19 ASN C N 1
ATOM 1553 C CA . ASN C 1 19 ? 2.070 -5.006 13.092 1.00 22.58 19 ASN C CA 1
ATOM 1554 C C . ASN C 1 19 ? 1.731 -4.995 14.574 1.00 18.08 19 ASN C C 1
ATOM 1555 O O . ASN C 1 19 ? 2.609 -4.650 15.380 1.00 26.92 19 ASN C O 1
ATOM 1560 N N . PHE C 1 20 ? 0.509 -5.331 14.971 1.00 22.42 20 PHE C N 1
ATOM 1561 C CA . PHE C 1 20 ? 0.247 -5.270 16.417 1.00 24.08 20 PHE C CA 1
ATOM 1562 C C . PHE C 1 20 ? 0.011 -6.643 17.004 1.00 33.48 20 PHE C C 1
ATOM 1563 O O . PHE C 1 20 ? -0.410 -6.763 18.157 1.00 25.03 20 PHE C O 1
ATOM 1571 N N . GLU C 1 21 ? 0.303 -7.683 16.227 1.00 22.42 21 GLU C N 1
ATOM 1572 C CA . GLU C 1 21 ? 0.074 -9.049 16.674 1.00 38.29 21 GLU C CA 1
ATOM 1573 C C . GLU C 1 21 ? 1.350 -9.828 16.888 1.00 24.40 21 GLU C C 1
ATOM 1574 O O . GLU C 1 21 ? 1.506 -10.563 17.872 1.00 27.95 21 GLU C O 1
ATOM 1580 N N . LYS C 1 22 ? 2.314 -9.715 15.971 1.00 19.82 22 LYS C N 1
ATOM 1581 C CA . LYS C 1 22 ? 3.534 -10.490 16.183 1.00 32.45 22 LYS C CA 1
ATOM 1582 C C . LYS C 1 22 ? 4.768 -9.785 15.655 1.00 28.58 22 LYS C C 1
ATOM 1583 O O . LYS C 1 22 ? 4.715 -8.785 14.942 1.00 25.50 22 LYS C O 1
ATOM 1589 N N . ASN C 1 23 ? 5.911 -10.347 16.040 1.00 20.84 23 ASN C N 1
ATOM 1590 C CA . ASN C 1 23 ? 7.215 -9.824 15.643 1.00 17.69 23 ASN C CA 1
ATOM 1591 C C . ASN C 1 23 ? 7.582 -10.245 14.229 1.00 32.53 23 ASN C C 1
ATOM 1592 O O . ASN C 1 23 ? 7.311 -11.364 13.794 1.00 31.03 23 ASN C O 1
ATOM 1597 N N . GLY C 1 24 ? 8.214 -9.339 13.490 1.00 23.77 24 GLY C N 1
ATOM 1598 C CA . GLY C 1 24 ? 8.612 -9.680 12.126 1.00 21.24 24 GLY C CA 1
ATOM 1599 C C . GLY C 1 24 ? 9.935 -8.977 11.892 1.00 20.29 24 GLY C C 1
ATOM 1600 O O . GLY C 1 24 ? 10.844 -9.078 12.719 1.00 21.40 24 GLY C O 1
ATOM 1601 N N . VAL C 1 25 ? 10.049 -8.254 10.781 1.00 19.58 25 VAL C N 1
ATOM 1602 C CA . VAL C 1 25 ? 11.342 -7.541 10.572 1.00 19.74 25 VAL C CA 1
ATOM 1603 C C . VAL C 1 25 ? 11.526 -6.591 11.772 1.00 26.53 25 VAL C C 1
ATOM 1604 O O . VAL C 1 25 ? 12.608 -6.393 12.295 1.00 23.06 25 VAL C O 1
ATOM 1608 N N . GLY C 1 26 ? 10.391 -6.024 12.180 1.00 19.42 26 GLY C N 1
ATOM 1609 C CA . GLY C 1 26 ? 10.397 -5.107 13.307 1.00 18.87 26 GLY C CA 1
ATOM 1610 C C . GLY C 1 26 ? 9.543 -5.696 14.414 1.00 18.08 26 GLY C C 1
ATOM 1611 O O . GLY C 1 26 ? 8.829 -6.679 14.216 1.00 19.03 26 GLY C O 1
ATOM 1612 N N . PRO C 1 27 ? 9.608 -5.089 15.601 1.00 20.92 27 PRO C N 1
ATOM 1613 C CA . PRO C 1 27 ? 8.818 -5.591 16.722 1.00 15.55 27 PRO C CA 1
ATOM 1614 C C . PRO C 1 27 ? 7.350 -5.208 16.624 1.00 18.87 27 PRO C C 1
ATOM 1615 O O . PRO C 1 27 ? 6.936 -4.260 15.955 1.00 19.82 27 PRO C O 1
ATOM 1619 N N . THR C 1 28 ? 6.532 -5.989 17.328 1.00 19.19 28 THR C N 1
ATOM 1620 C CA . THR C 1 28 ? 5.076 -5.649 17.303 1.00 23.29 28 THR C CA 1
ATOM 1621 C C . THR C 1 28 ? 4.972 -4.280 18.027 1.00 15.00 28 THR C C 1
ATOM 1622 O O . THR C 1 28 ? 5.786 -4.051 18.918 1.00 16.50 28 THR C O 1
ATOM 1626 N N . LEU C 1 29 ? 4.034 -3.434 17.630 1.00 21.71 29 LEU C N 1
ATOM 1627 C CA . LEU C 1 29 ? 3.923 -2.130 18.283 1.00 19.50 29 LEU C CA 1
ATOM 1628 C C . LEU C 1 29 ? 2.779 -2.079 19.266 1.00 23.13 29 LEU C C 1
ATOM 1629 O O . LEU C 1 29 ? 2.423 -1.004 19.771 1.00 19.66 29 LEU C O 1
ATOM 1634 N N . LYS C 1 30 ? 2.168 -3.224 19.581 1.00 17.45 30 LYS C N 1
ATOM 1635 C CA . LYS C 1 30 ? 1.062 -3.181 20.541 1.00 27.79 30 LYS C CA 1
ATOM 1636 C C . LYS C 1 30 ? 1.493 -2.536 21.847 1.00 22.27 30 LYS C C 1
ATOM 1637 O O . LYS C 1 30 ? 2.507 -2.883 22.459 1.00 21.32 30 LYS C O 1
ATOM 1643 N N . GLY C 1 31 ? 0.706 -1.561 22.291 1.00 23.13 31 GLY C N 1
ATOM 1644 C CA . GLY C 1 31 ? 0.990 -0.868 23.527 1.00 25.03 31 GLY C CA 1
ATOM 1645 C C . GLY C 1 31 ? 2.347 -0.203 23.612 1.00 19.27 31 GLY C C 1
ATOM 1646 O O . GLY C 1 31 ? 2.950 -0.164 24.683 1.00 19.98 31 GLY C O 1
ATOM 1647 N N . VAL C 1 32 ? 2.834 0.325 22.495 1.00 21.16 32 VAL C N 1
ATOM 1648 C CA . VAL C 1 32 ? 4.137 0.972 22.492 1.00 22.74 32 VAL C CA 1
ATOM 1649 C C . VAL C 1 32 ? 4.117 2.343 23.128 1.00 25.35 32 VAL C C 1
ATOM 1650 O O . VAL C 1 32 ? 5.129 2.779 23.685 1.00 18.63 32 VAL C O 1
ATOM 1654 N N . VAL C 1 33 ? 2.989 3.052 23.062 1.00 26.45 33 VAL C N 1
ATOM 1655 C CA . VAL C 1 33 ? 2.941 4.391 23.659 1.00 22.66 33 VAL C CA 1
ATOM 1656 C C . VAL C 1 33 ? 3.030 4.311 25.178 1.00 22.74 33 VAL C C 1
ATOM 1657 O O . VAL C 1 33 ? 2.169 3.714 25.820 1.00 22.58 33 VAL C O 1
ATOM 1661 N N . GLY C 1 34 ? 4.076 4.905 25.736 1.00 20.84 34 GLY C N 1
ATOM 1662 C CA . GLY C 1 34 ? 4.295 4.897 27.170 1.00 29.77 34 GLY C CA 1
ATOM 1663 C C . GLY C 1 34 ? 5.194 3.754 27.605 1.00 30.00 34 GLY C C 1
ATOM 1664 O O . GLY C 1 34 ? 5.552 3.611 28.774 1.00 28.42 34 GLY C O 1
ATOM 1665 N N . ALA C 1 35 ? 5.579 2.896 26.663 1.00 22.90 35 ALA C N 1
ATOM 1666 C CA . ALA C 1 35 ? 6.430 1.761 26.995 1.00 21.08 35 ALA C CA 1
ATOM 1667 C C . ALA C 1 35 ? 7.904 2.124 27.010 1.00 19.34 35 ALA C C 1
ATOM 1668 O O . ALA C 1 35 ? 8.344 3.113 26.423 1.00 22.98 35 ALA C O 1
ATOM 1670 N N . LYS C 1 36 ? 8.692 1.291 27.690 1.00 18.71 36 LYS C N 1
ATOM 1671 C CA . LYS C 1 36 ? 10.151 1.552 27.731 1.00 14.69 36 LYS C CA 1
ATOM 1672 C C . LYS C 1 36 ? 10.738 1.070 26.392 1.00 21.63 36 LYS C C 1
ATOM 1673 O O . LYS C 1 36 ? 10.407 -0.029 25.959 1.00 25.03 36 LYS C O 1
ATOM 1679 N N . ALA C 1 37 ? 11.564 1.882 25.753 1.00 16.19 37 ALA C N 1
ATOM 1680 C CA . ALA C 1 37 ? 12.152 1.559 24.471 1.00 18.32 37 ALA C CA 1
ATOM 1681 C C . ALA C 1 37 ? 13.067 0.352 24.496 1.00 22.19 37 ALA C C 1
ATOM 1682 O O . ALA C 1 37 ? 13.883 0.182 25.399 1.00 22.50 37 ALA C O 1
ATOM 1684 N N . GLY C 1 38 ? 12.944 -0.503 23.483 1.00 25.50 38 GLY C N 1
ATOM 1685 C CA . GLY C 1 38 ? 13.761 -1.686 23.364 1.00 25.66 38 GLY C CA 1
ATOM 1686 C C . GLY C 1 38 ? 13.823 -2.673 24.508 1.00 27.40 38 GLY C C 1
ATOM 1687 O O . GLY C 1 38 ? 14.827 -3.373 24.671 1.00 34.11 38 GLY C O 1
ATOM 1688 N N . GLU C 1 39 ? 12.763 -2.758 25.303 1.00 22.34 39 GLU C N 1
ATOM 1689 C CA . GLU C 1 39 ? 12.711 -3.658 26.432 1.00 37.27 39 GLU C CA 1
ATOM 1690 C C . GLU C 1 39 ? 11.652 -4.731 26.308 1.00 29.29 39 GLU C C 1
ATOM 1691 O O . GLU C 1 39 ? 11.832 -5.832 26.850 1.00 32.77 39 GLU C O 1
ATOM 1693 N N . GLY C 1 40 ? 10.532 -4.488 25.626 1.00 32.85 40 GLY C N 1
ATOM 1694 C CA . GLY C 1 40 ? 9.531 -5.540 2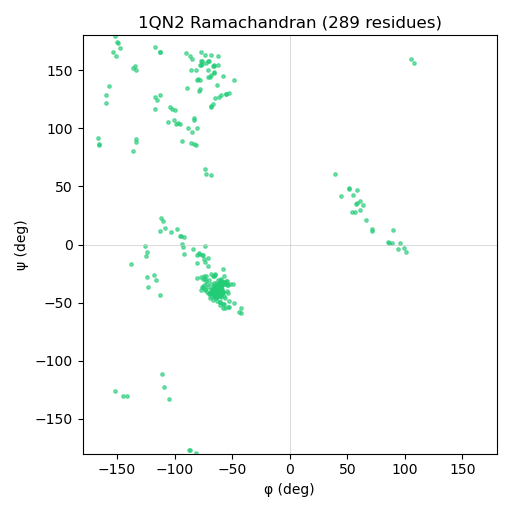5.554 1.00 27.63 40 GLY C CA 1
ATOM 1695 C C . GLY C 1 40 ? 9.310 -6.201 24.210 1.00 34.82 40 GLY C C 1
ATOM 1696 O O . GLY C 1 40 ? 10.172 -6.923 23.713 1.00 25.90 40 GLY C O 1
ATOM 1697 N N . ALA C 1 41 ? 8.139 -5.961 23.630 1.00 25.42 41 ALA C N 1
ATOM 1698 C CA . ALA C 1 41 ? 7.777 -6.512 22.337 1.00 24.00 41 ALA C CA 1
ATOM 1699 C C . ALA C 1 41 ? 7.978 -8.023 22.283 1.00 38.85 41 ALA C C 1
ATOM 1700 O O . ALA C 1 41 ? 8.557 -8.561 21.336 1.00 25.90 41 ALA C O 1
ATOM 1702 N N . ASP C 1 42 ? 7.485 -8.698 23.314 1.00 26.77 42 ASP C N 1
ATOM 1703 C CA . ASP C 1 42 ? 7.516 -10.129 23.459 1.00 27.00 42 ASP C CA 1
ATOM 1704 C C . ASP C 1 42 ? 8.830 -10.777 23.107 1.00 21.00 42 ASP C C 1
ATOM 1705 O O . ASP C 1 42 ? 8.844 -11.872 22.517 1.00 33.95 42 ASP C O 1
ATOM 1710 N N . GLY C 1 43 ? 9.961 -10.195 23.494 1.00 23.06 43 GLY C N 1
ATOM 1711 C CA . GLY C 1 43 ? 11.227 -10.836 23.201 1.00 22.50 43 GLY C CA 1
ATOM 1712 C C . GLY C 1 43 ? 11.886 -10.476 21.889 1.00 35.61 43 GLY C C 1
ATOM 1713 O O . GLY C 1 43 ? 12.838 -11.136 21.477 1.00 25.50 43 GLY C O 1
ATOM 1714 N N . TYR C 1 44 ? 11.402 -9.433 21.222 1.00 23.29 44 TYR C N 1
ATOM 1715 C CA . TYR C 1 44 ? 12.027 -9.059 19.941 1.00 20.06 44 TYR C CA 1
ATOM 1716 C C . TYR C 1 44 ? 13.512 -8.768 20.183 1.00 19.27 44 TYR C C 1
ATOM 1717 O O . TYR C 1 44 ? 13.837 -8.242 21.243 1.00 21.16 44 TYR C O 1
ATOM 1726 N N . ALA C 1 45 ? 14.357 -9.112 19.223 1.00 28.90 45 ALA C N 1
ATOM 1727 C CA . ALA C 1 45 ? 15.793 -8.880 19.336 1.00 27.08 45 ALA C CA 1
ATOM 1728 C C . ALA C 1 45 ? 16.141 -7.449 18.941 1.00 23.13 45 ALA C C 1
ATOM 1729 O O . ALA C 1 45 ? 16.472 -7.161 17.794 1.00 21.48 45 ALA C O 1
ATOM 1731 N N . PHE C 1 46 ? 16.063 -6.550 19.919 1.00 24.08 46 PHE C N 1
ATOM 1732 C CA . PHE C 1 46 ? 16.367 -5.151 19.666 1.00 18.71 46 PHE C CA 1
ATOM 1733 C C . PHE C 1 46 ? 17.877 -4.926 19.553 1.00 32.29 46 PHE C C 1
ATOM 1734 O O . PHE C 1 46 ? 18.677 -5.674 20.106 1.00 23.21 46 PHE C O 1
ATOM 1742 N N . SER C 1 47 ? 18.206 -3.862 18.836 1.00 20.53 47 SER C N 1
ATOM 1743 C CA . SER C 1 47 ? 19.614 -3.480 18.656 1.00 17.69 47 SER C CA 1
ATOM 1744 C C . SER C 1 47 ? 20.203 -3.146 20.041 1.00 26.13 47 SER C C 1
ATOM 1745 O O . SER C 1 47 ? 19.437 -2.902 20.974 1.00 23.69 47 SER C O 1
ATOM 1748 N N . ASP C 1 48 ? 21.524 -3.138 20.147 1.00 22.03 48 ASP C N 1
ATOM 1749 C CA . ASP C 1 48 ? 22.149 -2.799 21.436 1.00 28.35 48 ASP C CA 1
ATOM 1750 C C . ASP C 1 48 ? 21.867 -1.320 21.752 1.00 32.45 48 ASP C C 1
ATOM 1751 O O . ASP C 1 48 ? 21.617 -0.951 22.891 1.00 23.53 48 ASP C O 1
ATOM 1756 N N . ALA C 1 49 ? 21.907 -0.510 20.700 1.00 19.19 49 ALA C N 1
ATOM 1757 C CA . ALA C 1 49 ? 21.656 0.924 20.819 1.00 25.42 49 ALA C CA 1
ATOM 1758 C C . ALA C 1 49 ? 20.289 1.186 21.450 1.00 27.16 49 ALA C C 1
ATOM 1759 O O . ALA C 1 49 ? 20.175 1.907 22.443 1.00 28.50 49 ALA C O 1
ATOM 1761 N N . LEU C 1 50 ? 19.238 0.608 20.869 1.00 32.21 50 LEU C N 1
ATOM 1762 C CA . LEU C 1 50 ? 17.906 0.820 21.409 1.00 14.61 50 LEU C CA 1
ATOM 1763 C C . LEU C 1 50 ? 17.747 0.292 22.817 1.00 27.08 50 LEU C C 1
ATOM 1764 O O . LEU C 1 50 ? 17.129 0.950 23.668 1.00 26.61 50 LEU C O 1
ATOM 1769 N N . LYS C 1 51 ? 18.289 -0.885 23.124 1.00 23.37 51 LYS C N 1
ATOM 1770 C CA . LYS C 1 51 ? 18.176 -1.466 24.448 1.00 25.90 51 LYS C CA 1
ATOM 1771 C C . LYS C 1 51 ? 18.754 -0.568 25.533 1.00 31.66 51 LYS C C 1
ATOM 1772 O O . LYS C 1 51 ? 18.205 -0.493 26.634 1.00 33.48 51 LYS C O 1
ATOM 1778 N N . LYS C 1 52 ? 19.860 0.098 25.229 1.00 29.14 52 LYS C N 1
ATOM 1779 C CA . LYS C 1 52 ? 20.535 0.966 26.168 1.00 26.77 52 LYS C CA 1
ATOM 1780 C C . LYS C 1 52 ? 20.135 2.418 26.086 1.00 33.00 52 LYS C C 1
ATOM 1781 O O . LYS C 1 52 ? 20.682 3.231 26.852 1.00 39.00 52 LYS C O 1
ATOM 1783 N N . SER C 1 53 ? 19.223 2.817 25.208 1.00 27.32 53 SER C N 1
ATOM 1784 C CA . SER C 1 53 ? 18.828 4.218 25.102 1.00 24.32 53 SER C CA 1
ATOM 1785 C C . SER C 1 53 ? 18.229 4.741 26.404 1.00 22.90 53 SER C C 1
ATOM 1786 O O . SER C 1 53 ? 18.377 5.924 26.722 1.00 39.08 53 SER C O 1
ATOM 1789 N N . GLY C 1 54 ? 17.544 3.876 27.140 1.00 28.66 54 GLY C N 1
ATOM 1790 C CA . GLY C 1 54 ? 16.924 4.296 28.386 1.00 36.16 54 GLY C CA 1
ATOM 1791 C C . GLY C 1 54 ? 15.723 5.192 28.152 1.00 41.61 54 GLY C C 1
ATOM 1792 O O . GLY C 1 54 ? 15.215 5.829 29.077 1.00 37.58 54 GLY C O 1
ATOM 1793 N N . LEU C 1 55 ? 15.245 5.241 26.912 1.00 31.27 55 LEU C N 1
ATOM 1794 C CA . LEU C 1 55 ? 14.114 6.055 26.532 1.00 26.45 55 LEU C CA 1
ATOM 1795 C C . LEU C 1 55 ? 12.767 5.418 26.853 1.00 26.85 55 LEU C C 1
ATOM 1796 O O . LEU C 1 55 ? 12.569 4.209 26.826 1.00 27.63 55 LEU C O 1
ATOM 1801 N N . THR C 1 56 ? 11.810 6.309 27.102 1.00 30.48 56 THR C N 1
ATOM 1802 C CA . THR C 1 56 ? 10.418 5.926 27.348 1.00 24.32 56 THR C CA 1
ATOM 1803 C C . THR C 1 56 ? 9.596 6.460 26.158 1.00 32.93 56 THR C C 1
ATOM 1804 O O . THR C 1 56 ? 9.736 7.638 25.820 1.00 22.98 56 THR C O 1
ATOM 1808 N N . TRP C 1 57 ? 8.791 5.630 25.507 1.00 22.66 57 TRP C N 1
ATOM 1809 C CA . TRP C 1 57 ? 8.048 6.103 24.375 1.00 20.84 57 TRP C CA 1
ATOM 1810 C C . TRP C 1 57 ? 6.883 7.000 24.679 1.00 22.74 57 TRP C C 1
ATOM 1811 O O . TRP C 1 57 ? 5.735 6.613 24.420 1.00 20.29 57 TRP C O 1
ATOM 1822 N N . ASP C 1 58 ? 7.091 8.200 25.228 1.00 19.58 58 ASP C N 1
ATOM 1823 C CA . ASP C 1 58 ? 5.893 9.052 25.459 1.00 22.11 58 ASP C CA 1
ATOM 1824 C C . ASP C 1 58 ? 5.654 9.825 24.156 1.00 27.48 58 ASP C C 1
ATOM 1825 O O . ASP C 1 58 ? 6.408 9.562 23.204 1.00 23.84 58 ASP C O 1
ATOM 1830 N N . GLN C 1 59 ? 4.692 10.723 24.051 1.00 14.84 59 GLN C N 1
ATOM 1831 C CA . GLN C 1 59 ? 4.449 11.437 22.817 1.00 16.90 59 GLN C CA 1
ATOM 1832 C C . GLN C 1 59 ? 5.600 12.261 22.321 1.00 20.06 59 GLN C C 1
ATOM 1833 O O . GLN C 1 59 ? 5.902 12.262 21.116 1.00 20.06 59 GLN C O 1
ATOM 1839 N N . ALA C 1 60 ? 6.266 12.997 23.205 1.00 18.79 60 ALA C N 1
ATOM 1840 C CA . ALA C 1 60 ? 7.390 13.838 22.792 1.00 16.82 60 ALA C CA 1
ATOM 1841 C C . ALA C 1 60 ? 8.540 13.013 22.235 1.00 15.79 60 ALA C C 1
ATOM 1842 O O . ALA C 1 60 ? 9.156 13.328 21.212 1.00 18.00 60 ALA C O 1
ATOM 1844 N N . ASP C 1 61 ? 8.880 11.925 22.921 1.00 16.58 61 ASP C N 1
ATOM 1845 C CA . ASP C 1 61 ? 10.005 11.120 22.415 1.00 18.63 61 ASP C CA 1
ATOM 1846 C C . ASP C 1 61 ? 9.640 10.379 21.156 1.00 25.66 61 ASP C C 1
ATOM 1847 O O . ASP C 1 61 ? 10.453 10.225 20.232 1.00 20.84 61 ASP C O 1
ATOM 1852 N N . LEU C 1 62 ? 8.397 9.897 21.058 1.00 14.45 62 LEU C N 1
ATOM 1853 C CA . LEU C 1 62 ? 8.042 9.188 19.820 1.00 15.71 62 LEU C CA 1
ATOM 1854 C C . LEU C 1 62 ? 8.093 10.137 18.631 1.00 19.74 62 LEU C C 1
ATOM 1855 O O . LEU C 1 62 ? 8.411 9.743 17.510 1.00 19.42 62 LEU C O 1
ATOM 1860 N N . LYS C 1 63 ? 7.754 11.407 18.871 1.00 20.77 63 LYS C N 1
ATOM 1861 C CA . LYS C 1 63 ? 7.767 12.364 17.768 1.00 17.05 63 LYS C CA 1
ATOM 1862 C C . LYS C 1 63 ? 9.168 12.541 17.194 1.00 20.69 63 LYS C C 1
ATOM 1863 O O . LYS C 1 63 ? 9.348 12.604 15.974 1.00 20.69 63 LYS C O 1
ATOM 1869 N N . GLN C 1 64 ? 10.166 12.635 18.062 1.00 18.16 64 GLN C N 1
ATOM 1870 C CA . GLN C 1 64 ? 11.553 12.815 17.615 1.00 21.56 64 GLN C CA 1
ATOM 1871 C C . GLN C 1 64 ? 12.046 11.576 16.863 1.00 27.16 64 GLN C C 1
ATOM 1872 O O . GLN C 1 64 ? 12.728 11.683 15.845 1.00 19.98 64 GLN C O 1
ATOM 1878 N N . TRP C 1 65 ? 11.687 10.416 17.391 1.00 21.63 65 TRP C N 1
ATOM 1879 C CA . TRP C 1 65 ? 12.046 9.115 16.808 1.00 13.74 65 TRP C CA 1
ATOM 1880 C C . TRP C 1 65 ? 11.528 9.015 15.385 1.00 16.19 65 TRP C C 1
ATOM 1881 O O . TRP C 1 65 ? 12.273 8.747 14.433 1.00 21.16 65 TRP C O 1
ATOM 1892 N N . LEU C 1 66 ? 10.224 9.227 15.195 1.00 14.84 66 LEU C N 1
ATOM 1893 C CA . LEU C 1 66 ? 9.667 9.142 13.868 1.00 15.55 66 LEU C CA 1
ATOM 1894 C C . LEU C 1 66 ? 10.182 10.186 12.913 1.00 17.77 66 LEU C C 1
ATOM 1895 O O . LEU C 1 66 ? 10.185 9.977 11.684 1.00 18.63 66 LEU C O 1
ATOM 1900 N N . ALA C 1 67 ? 10.627 11.331 13.420 1.00 15.79 67 ALA C N 1
ATOM 1901 C CA . ALA C 1 67 ? 11.134 12.393 12.555 1.00 19.27 67 ALA C CA 1
ATOM 1902 C C . ALA C 1 67 ? 12.519 12.056 12.002 1.00 22.82 67 ALA C C 1
ATOM 1903 O O . ALA C 1 67 ? 12.828 12.430 10.867 1.00 25.74 67 ALA C O 1
ATOM 1905 N N . ASP C 1 68 ? 13.331 11.372 12.794 1.00 22.58 68 ASP C N 1
ATOM 1906 C CA . ASP C 1 68 ? 14.694 10.990 12.383 1.00 19.98 68 ASP C CA 1
ATOM 1907 C C . ASP C 1 68 ? 15.219 9.923 13.353 1.00 18.63 68 ASP C C 1
ATOM 1908 O O . ASP C 1 68 ? 15.887 10.215 14.334 1.00 22.82 68 ASP C O 1
ATOM 1913 N N . PRO C 1 69 ? 14.883 8.664 13.059 1.00 18.63 69 PRO C N 1
ATOM 1914 C CA . PRO C 1 69 ? 15.304 7.581 13.924 1.00 23.06 69 PRO C CA 1
ATOM 1915 C C . PRO C 1 69 ? 16.782 7.532 14.216 1.00 15.16 69 PRO C C 1
ATOM 1916 O O . PRO C 1 69 ? 17.183 7.397 15.379 1.00 20.45 69 PRO C O 1
ATOM 1920 N N . LYS C 1 70 ? 17.614 7.627 13.183 1.00 20.53 70 LYS C N 1
ATOM 1921 C CA . LYS C 1 70 ? 19.061 7.570 13.375 1.00 25.98 70 LYS C CA 1
ATOM 1922 C C . LYS C 1 70 ? 19.565 8.706 14.226 1.00 24.00 70 LYS C C 1
ATOM 1923 O O . LYS C 1 70 ? 20.497 8.582 15.027 1.00 22.98 70 LYS C O 1
ATOM 1925 N N . LYS C 1 71 ? 18.936 9.876 14.087 1.00 21.40 71 LYS C N 1
ATOM 1926 C CA . LYS C 1 71 ? 19.410 10.998 14.928 1.00 20.84 71 LYS C CA 1
ATOM 1927 C C . LYS C 1 71 ? 19.004 10.752 16.380 1.00 28.58 71 LYS C C 1
ATOM 1928 O O . LYS C 1 71 ? 19.775 10.990 17.312 1.00 24.08 71 LYS C O 1
ATOM 1934 N N . LYS C 1 72 ? 17.779 10.262 16.583 1.00 24.32 72 LYS C N 1
ATOM 1935 C CA . LYS C 1 72 ? 17.288 9.999 17.927 1.00 19.27 72 LYS C CA 1
ATOM 1936 C C . LYS C 1 72 ? 18.064 8.908 18.633 1.00 16.58 72 LYS C C 1
ATOM 1937 O O . LYS C 1 72 ? 18.447 9.007 19.806 1.00 19.90 72 LYS C O 1
ATOM 1943 N N . VAL C 1 73 ? 18.306 7.801 17.933 1.00 21.87 73 VAL C N 1
ATOM 1944 C CA . VAL C 1 73 ? 19.061 6.709 18.577 1.00 26.53 73 VAL C CA 1
ATOM 1945 C C . VAL C 1 73 ? 20.141 6.230 17.602 1.00 25.11 73 VAL C C 1
ATOM 1946 O O . VAL C 1 73 ? 19.902 5.339 16.801 1.00 24.87 73 VAL C O 1
ATOM 1950 N N . PRO C 1 74 ? 21.314 6.867 17.667 1.00 36.40 74 PRO C N 1
ATOM 1951 C CA . PRO C 1 74 ? 22.398 6.463 16.750 1.00 29.45 74 PRO C CA 1
ATOM 1952 C C . PRO C 1 74 ? 22.688 4.972 16.892 1.00 20.84 74 PRO C C 1
ATOM 1953 O O . PRO C 1 74 ? 22.863 4.469 18.004 1.00 29.69 74 PRO C O 1
ATOM 1957 N N . GLY C 1 75 ? 22.728 4.236 15.785 1.00 28.90 75 GLY C N 1
ATOM 1958 C CA . GLY C 1 75 ? 23.003 2.813 15.942 1.00 22.90 75 GLY C CA 1
ATOM 1959 C C . GLY C 1 75 ? 21.775 1.932 15.872 1.00 34.98 75 GLY C C 1
ATOM 1960 O O . GLY C 1 75 ? 21.890 0.704 15.884 1.00 26.45 75 GLY C O 1
ATOM 1961 N N . THR C 1 76 ? 20.581 2.523 15.806 1.00 21.08 76 THR C N 1
ATOM 1962 C CA . THR C 1 76 ? 19.388 1.673 15.747 1.00 22.50 76 THR C CA 1
ATOM 1963 C C . THR C 1 76 ? 19.349 0.880 14.442 1.00 24.16 76 THR C C 1
ATOM 1964 O O . THR C 1 76 ? 19.897 1.298 13.428 1.00 21.63 76 THR C O 1
ATOM 1968 N N . LYS C 1 77 ? 18.666 -0.262 14.474 1.00 19.34 77 LYS C N 1
ATOM 1969 C CA . LYS C 1 77 ? 18.555 -1.063 13.272 1.00 21.48 77 LYS C CA 1
ATOM 1970 C C . LYS C 1 77 ? 17.285 -0.774 12.511 1.00 27.32 77 LYS C C 1
ATOM 1971 O O . LYS C 1 77 ? 16.940 -1.442 11.537 1.00 16.66 77 LYS C O 1
ATOM 1977 N N . MET C 1 78 ? 16.529 0.249 12.933 1.00 19.03 78 MET C N 1
ATOM 1978 C CA . MET C 1 78 ? 15.312 0.506 12.112 1.00 15.08 78 MET C CA 1
ATOM 1979 C C . MET C 1 78 ? 15.792 1.373 10.922 1.00 22.58 78 MET C C 1
ATOM 1980 O O . MET C 1 78 ? 16.114 2.545 11.111 1.00 22.03 78 MET C O 1
ATOM 1985 N N . VAL C 1 79 ? 15.852 0.747 9.761 1.00 18.79 79 VAL C N 1
ATOM 1986 C CA . VAL C 1 79 ? 16.285 1.377 8.517 1.00 15.32 79 VAL C CA 1
ATOM 1987 C C . VAL C 1 79 ? 15.074 1.913 7.760 1.00 16.74 79 VAL C C 1
ATOM 1988 O O . VAL C 1 79 ? 14.445 1.247 6.948 1.00 22.98 79 VAL C O 1
ATOM 1992 N N . PHE C 1 80 ? 14.750 3.160 8.085 1.00 19.58 80 PHE C N 1
ATOM 1993 C CA . PHE C 1 80 ? 13.599 3.841 7.474 1.00 22.34 80 PHE C CA 1
ATOM 1994 C C . PHE C 1 80 ? 13.808 5.353 7.572 1.00 29.69 80 PHE C C 1
ATOM 1995 O O . PHE C 1 80 ? 14.240 5.866 8.602 1.00 24.95 80 PHE C O 1
ATOM 2003 N N . PRO C 1 81 ? 13.516 6.046 6.474 1.00 23.77 81 PRO C N 1
ATOM 2004 C CA . PRO C 1 81 ? 13.717 7.501 6.513 1.00 34.43 81 PRO C CA 1
ATOM 2005 C C . PRO C 1 81 ? 12.766 8.159 7.500 1.00 31.03 81 PRO C C 1
ATOM 2006 O O . PRO C 1 81 ? 11.649 7.691 7.734 1.00 27.00 81 PRO C O 1
ATOM 2010 N N . GLY C 1 82 ? 13.204 9.258 8.111 1.00 24.79 82 GLY C N 1
ATOM 2011 C CA . GLY C 1 82 ? 12.284 9.885 9.055 1.00 33.16 82 GLY C CA 1
ATOM 2012 C C . GLY C 1 82 ? 11.153 10.591 8.330 1.00 25.98 82 GLY C C 1
ATOM 2013 O O . GLY C 1 82 ? 11.206 10.870 7.136 1.00 23.13 82 GLY C O 1
ATOM 2014 N N . ILE C 1 83 ? 10.094 10.883 9.079 1.00 24.63 83 ILE C N 1
ATOM 2015 C CA . ILE C 1 83 ? 8.946 11.590 8.471 1.00 28.82 83 ILE C CA 1
ATOM 2016 C C . ILE C 1 83 ? 9.076 13.077 8.843 1.00 25.66 83 ILE C C 1
ATOM 2017 O O . ILE C 1 83 ? 9.013 13.396 10.026 1.00 22.82 83 ILE C O 1
ATOM 2022 N N . SER C 1 84 ? 9.275 13.908 7.835 1.00 17.05 84 SER C N 1
ATOM 2023 C CA . SER C 1 84 ? 9.454 15.332 7.941 1.00 33.00 84 SER C CA 1
ATOM 2024 C C . SER C 1 84 ? 8.171 16.111 8.128 1.00 25.42 84 SER C C 1
ATOM 2025 O O . SER C 1 84 ? 8.202 17.317 8.398 1.00 43.35 84 SER C O 1
ATOM 2027 N N . ASP C 1 85 ? 7.021 15.461 8.004 1.00 28.58 85 ASP C N 1
ATOM 2028 C CA . ASP C 1 85 ? 5.747 16.170 8.179 1.00 20.45 85 ASP C CA 1
ATOM 2029 C C . ASP C 1 85 ? 5.232 16.007 9.600 1.00 17.53 85 ASP C C 1
ATOM 2030 O O . ASP C 1 85 ? 4.708 14.963 9.982 1.00 22.50 85 ASP C O 1
ATOM 2035 N N . PRO C 1 86 ? 5.383 17.066 10.413 1.00 24.71 86 PRO C N 1
ATOM 2036 C CA . PRO C 1 86 ? 4.948 17.059 11.805 1.00 23.37 86 PRO C CA 1
ATOM 2037 C C . PRO C 1 86 ? 3.498 16.659 11.981 1.00 25.03 86 PRO C C 1
ATOM 2038 O O . PRO C 1 86 ? 3.148 15.998 12.965 1.00 29.69 86 PRO C O 1
ATOM 2042 N N . LYS C 1 87 ? 2.629 17.032 11.048 1.00 22.34 87 LYS C N 1
ATOM 2043 C CA . LYS C 1 87 ? 1.219 16.660 11.175 1.00 25.35 87 LYS C CA 1
ATOM 2044 C C . LYS C 1 87 ? 1.065 15.141 11.042 1.00 25.11 87 LYS C C 1
ATOM 2045 O O . LYS C 1 87 ? 0.394 14.506 11.851 1.00 19.74 87 LYS C O 1
ATOM 2051 N N . LYS C 1 88 ? 1.701 14.581 10.020 1.00 22.19 88 LYS C N 1
ATOM 2052 C CA . LYS C 1 88 ? 1.623 13.123 9.814 1.00 24.48 88 LYS C CA 1
ATOM 2053 C C . LYS C 1 88 ? 2.135 12.398 11.057 1.00 17.61 88 LYS C C 1
ATOM 2054 O O . LYS C 1 88 ? 1.587 11.386 11.489 1.00 21.95 88 LYS C O 1
ATOM 2060 N N . VAL C 1 89 ? 3.215 12.922 11.640 1.00 17.13 89 VAL C N 1
ATOM 2061 C CA . VAL C 1 89 ? 3.776 12.297 12.828 1.00 17.53 89 VAL C CA 1
ATOM 2062 C C . VAL C 1 89 ? 2.773 12.271 13.970 1.00 22.82 89 VAL C C 1
ATOM 2063 O O . VAL C 1 89 ? 2.621 11.273 14.668 1.00 16.74 89 VAL C O 1
ATOM 2067 N N . ASP C 1 90 ? 2.067 13.386 14.158 1.00 27.16 90 ASP C N 1
ATOM 2068 C CA . ASP C 1 90 ? 1.070 13.465 15.232 1.00 18.79 90 ASP C CA 1
ATOM 2069 C C . ASP C 1 90 ? -0.080 12.497 14.947 1.00 14.53 90 ASP C C 1
ATOM 2070 O O . ASP C 1 90 ? -0.592 11.839 15.848 1.00 20.61 90 ASP C O 1
ATOM 2075 N N . ASP C 1 91 ? -0.485 12.440 13.679 1.00 16.82 91 ASP C N 1
ATOM 2076 C CA . ASP C 1 91 ? -1.591 11.528 13.324 1.00 17.77 91 ASP C CA 1
ATOM 2077 C C . ASP C 1 91 ? -1.157 10.081 13.576 1.00 18.55 91 ASP C C 1
ATOM 2078 O O . ASP C 1 91 ? -1.888 9.282 14.152 1.00 22.90 91 ASP C O 1
ATOM 2083 N N . ILE C 1 92 ? 0.056 9.720 13.147 1.00 18.63 92 ILE C N 1
ATOM 2084 C CA . ILE C 1 92 ? 0.466 8.319 13.391 1.00 17.05 92 ILE C CA 1
ATOM 2085 C C . ILE C 1 92 ? 0.471 8.020 14.876 1.00 12.71 92 ILE C C 1
ATOM 2086 O O . ILE C 1 92 ? 0.042 6.956 15.330 1.00 17.05 92 ILE C O 1
ATOM 2091 N N . ILE C 1 93 ? 0.955 8.977 15.668 1.00 19.34 93 ILE C N 1
ATOM 2092 C CA . ILE C 1 93 ? 0.990 8.789 17.112 1.00 19.19 93 ILE C CA 1
ATOM 2093 C C . ILE C 1 93 ? -0.414 8.648 17.684 1.00 18.55 93 ILE C C 1
ATOM 2094 O O . ILE C 1 93 ? -0.621 7.882 18.631 1.00 25.58 93 ILE C O 1
ATOM 2099 N N . ALA C 1 94 ? -1.375 9.364 17.107 1.00 22.50 94 ALA C N 1
ATOM 2100 C CA . ALA C 1 94 ? -2.762 9.252 17.602 1.00 24.08 94 ALA C CA 1
ATOM 2101 C C . ALA C 1 94 ? -3.272 7.841 17.273 1.00 27.63 94 ALA C C 1
ATOM 2102 O O . ALA C 1 94 ? -3.977 7.222 18.060 1.00 23.21 94 ALA C O 1
ATOM 2104 N N . TYR C 1 95 ? -2.883 7.357 16.096 1.00 19.90 95 TYR C N 1
ATOM 2105 C CA . TYR C 1 95 ? -3.280 6.010 15.677 1.00 21.63 95 TYR C CA 1
ATOM 2106 C C . TYR C 1 95 ? -2.651 4.977 16.624 1.00 17.29 95 TYR C C 1
ATOM 2107 O O . TYR C 1 95 ? -3.284 4.024 17.056 1.00 20.84 95 TYR C O 1
ATOM 2116 N N . LEU C 1 96 ? -1.377 5.193 16.946 1.00 21.63 96 LEU C N 1
ATOM 2117 C CA . LEU C 1 96 ? -0.677 4.270 17.828 1.00 18.40 96 LEU C CA 1
ATOM 2118 C C . LEU C 1 96 ? -1.346 4.181 19.193 1.00 27.40 96 LEU C C 1
ATOM 2119 O O . LEU C 1 96 ? -1.400 3.108 19.795 1.00 20.61 96 LEU C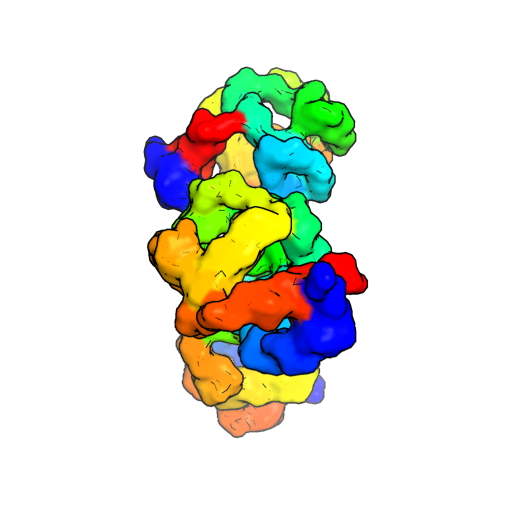 O 1
ATOM 2124 N N . LYS C 1 97 ? -1.846 5.313 19.670 1.00 23.77 97 LYS C N 1
ATOM 2125 C CA . LYS C 1 97 ? -2.513 5.389 20.965 1.00 33.71 97 LYS C CA 1
ATOM 2126 C C . LYS C 1 97 ? -3.748 4.498 20.994 1.00 21.32 97 LYS C C 1
ATOM 2127 O O . LYS C 1 97 ? -4.100 3.940 22.034 1.00 41.53 97 LYS C O 1
ATOM 2133 N N . THR C 1 98 ? -4.411 4.358 19.850 1.00 24.16 98 THR C N 1
ATOM 2134 C CA . THR C 1 98 ? -5.608 3.514 19.818 1.00 34.82 98 THR C CA 1
ATOM 2135 C C . THR C 1 98 ? -5.242 2.040 19.887 1.00 59.85 98 THR C C 1
ATOM 2136 O O . THR C 1 98 ? -6.112 1.167 19.892 1.00 34.19 98 THR C O 1
ATOM 2140 N N . LYS C 1 99 ? -3.944 1.746 19.940 1.00 24.87 99 LYS C N 1
ATOM 2141 C CA . LYS C 1 99 ? -3.527 0.348 20.008 1.00 31.03 99 LYS C CA 1
ATOM 2142 C C . LYS C 1 99 ? -2.746 0.061 21.278 1.00 35.53 99 LYS C C 1
ATOM 2143 O O . LYS C 1 99 ? -1.845 -0.776 21.297 1.00 38.77 99 LYS C O 1
#

Organism: Methylorubrum extorquens (NCBI:txid408)

InterPro domains:
  IPR002327 Cytochrome c, class IA/ IB [PR00604] (13-20)
  IPR002327 Cytochrome c, class IA/ IB [PR00604] (23-38)
  IPR002327 Cytochrome c, class IA/ IB [PR00604] (54-70)
  IPR002327 Cytochrome c, class IA/ IB [PR00604] (73-83)
  IPR002327 Cytochrome c, class IA/ IB [PR00604] (90-98)
  IPR002327 Cytochrome c, class IA/ IB [PTHR11961] (2-98)
  IPR009056 Cytochrome c-like domain [PF00034] (4-98)
  IPR009056 Cytochrome c-like domain [PS51007] (2-100)
  IPR036909 Cytochrome c-like domain superfamily [G3DSA:1.10.760.10] (1-99)
  IPR036909 Cytochrome c-like domain superfamily [SSF46626] (1-98)

Nearest PDB structures (foldseek):
  1qn2-assembly3_C  TM=1.007E+00  e=9.586E-20  Methylorubrum extorquens
  1rap-assembly1_A-2  TM=9.450E-01  e=3.577E-11  Saccharomyces cerevisiae
  3m97-assembly1_X  TM=9.542E-01  e=1.254E-10  Paracoccus denitrificans
  1ql3-assembly1_A  TM=9.538E-01  e=2.591E-10  Paracoccus denitrificans
  1c7m-assembly1_A  TM=9.437E-01  e=9.083E-10  Paracoccus denitrificans

Solvent-accessible surface area: 16914 Å² total; per-residue (Å²): 223,23,71,34,77,42,0,95,169,12,8,54,70,24,134,84,50,30,54,36,88,110,41,24,80,6,19,13,23,158,47,25,40,48,39,91,0,6,65,38,23,125,77,31,42,31,20,79,31,17,75,130,39,55,35,65,13,53,82,57,27,6,93,101,18,20,46,46,1,152,166,50,6,101,61,21,86,51,149,51,119,17,23,114,67,97,62,94,3,45,24,3,8,18,28,9,122,87,94,86,70,38,77,40,0,102,174,19,6,58,76,20,149,85,49,25,53,33,92,139,50,49,116,6,20,17,26,156,50,25,50,48,37,127,6,5,123,43,20,82,39,37,72,31,18,77,27,15,83,80,38,52,36,57,13,64,77,66,33,7,92,104,21,14,49,48,0,144,160,47,8,100,63,24,112,50,146,47,124,19,19,106,60,97,127,88,6,52,6,2,4,14,22,12,102,83,103,88,74,32,75,41,0,42,157,12,5,65,35,22,97,85,50,25,46,31,140,148,53,47,116,5,18,12,28,150,45,19,42,44,35,138,6,8,81,39,27,129,70,35,74,36,16,130,29,15,136,88,39,74,37,52,12,65,81,68,33,5,85,107,20,24,48,58,4,65,166,45,7,102,63,23,109,53,146,57,73,32,27,103,64,103,147,99,5,49,9,2,5,16,22,8,118,89,100

Radius of gyration: 22.59 Å; Cα contacts (8 Å, |Δi|>4): 515; chains: 3; bounding box: 52×51×58 Å

Sequence (295 aa):
EGDAAAGEKAFAPCKACHNFEKNGVGPTLKGVVGAKAGEGADGYAFSDALKKSGLTWDQADLKQWLADPKKKVPGTKMVFPGISDPKKVDDIIAYLKTKGDAAAGEKAFAPCKACHNFEKNGVGPTLKGVVGAKAGEGADGYAFSDALKKSGLTWDQADLKQWLADPKKKVPGTKMVFPGISDPKKVDDIIAYLKTKGDAAAGEKAFAPCKACHNFEKNGVGPTLKGVVGAKAGEGADGYAFSDALKKSGLTWDQADLKQWLADPKKKVPGTKMVFPGISDPKKVDDIIAYLKTK